Protein AF-A0A1F6DLV9-F1 (afdb_monomer_lite)

Organism: NCBI:txid1798495

Radius of gyration: 42.7 Å; chains: 1; bounding box: 86×83×103 Å

Secondary structure (DSSP, 8-state):
-EEEEEE-PPBGGGBPEEEEEEETTEEEE--SS-BTTTEEEEEEEEE--GGG-EEEEEEEEPTTEEEEEEES-SSS--HHHHHHHHHTS----SHHHHHHHHTS-HHHHHHHHHHH-HHHHHHHHHHHHHHHHHHHHHHS--S-EEEEEEEE---HHHHHTTTTTS-EEPTTSS-EEEESSTTS-S-GGGEEEESS-EEEEEEEEE--GGG-EEEEEEEE-TT---PPPP---HHHHHHHHHTS-HHHHHHTTT-HHHHHHHHHHHHT--GGGS-HHHHHSHHHHHHHHHHHHH--TTTTTTS-HHHHHHHHHHHHH--S-PPP------------------------------

Foldseek 3Di:
DDKDKAKQFQDPPRWGKWKWKDAAQAIDTDPPADDPQFKHFPDWDWDDDPNGTMIMTTMDGHPRIDMFIWTQAPPPSHPQNGLCVRQVHHRQLALVSQCVSVVHDSVSSLVCCCVPPVVNSVNNVVVVVVVVVVVVVVVVPPQWDKFKFKDDDDDPVCVLVVVQQDWTDTPPAPWTKGFCDSVDHPFQVGIDIFQFDKHWDGWDFDDDPPRGMIIIIITTRPPRGDDGPDDDDPLRVLCVVLVADSLLCSQVVNPSVLSVVLVVLLVPFPCVQADPVQCVDDQPSVLVRSCVRSVDNCSVVPGRSVSCVVVSCVVPVVPPDDDDPPDDDDDDDDDDDDDDDDDDDDDDDDDDDD

pLDDT: mean 81.7, std 17.84, range [27.69, 96.62]

Structure (mmCIF, N/CA/C/O backbone):
data_AF-A0A1F6DLV9-F1
#
_entry.id   AF-A0A1F6DLV9-F1
#
loop_
_atom_site.group_PDB
_atom_site.id
_atom_site.type_symbol
_atom_site.label_atom_id
_atom_site.label_alt_id
_atom_site.label_comp_id
_atom_site.label_asym_id
_atom_site.label_entity_id
_atom_site.label_seq_id
_atom_site.pdbx_PDB_ins_code
_atom_site.Cartn_x
_atom_site.Cartn_y
_atom_site.Cartn_z
_atom_site.occupancy
_atom_site.B_iso_or_equiv
_atom_site.auth_seq_id
_atom_site.auth_comp_id
_atom_site.auth_asym_id
_atom_site.auth_atom_id
_atom_site.pdbx_PDB_model_num
ATOM 1 N N . MET A 1 1 ? 28.395 -7.632 -47.657 1.00 80.81 1 MET A N 1
ATOM 2 C CA . MET A 1 1 ? 28.327 -6.242 -47.162 1.00 80.81 1 MET A CA 1
ATOM 3 C C . MET A 1 1 ? 26.957 -5.675 -47.480 1.00 80.81 1 MET A C 1
ATOM 5 O O . MET A 1 1 ? 26.409 -6.017 -48.526 1.00 80.81 1 MET A O 1
ATOM 9 N N . THR A 1 2 ? 26.435 -4.780 -46.643 1.00 90.69 2 THR A N 1
ATOM 10 C CA . THR A 1 2 ? 25.092 -4.194 -46.813 1.00 90.69 2 THR A CA 1
ATOM 11 C C . THR A 1 2 ? 25.194 -2.688 -47.031 1.00 90.69 2 THR A C 1
ATOM 13 O O . THR A 1 2 ? 25.872 -2.004 -46.270 1.00 90.69 2 THR A O 1
ATOM 16 N N . ASN A 1 3 ? 24.530 -2.158 -48.061 1.00 92.69 3 ASN A N 1
ATOM 17 C CA . ASN A 1 3 ? 24.438 -0.712 -48.274 1.00 92.69 3 ASN A CA 1
ATOM 18 C C . ASN A 1 3 ? 23.193 -0.174 -47.567 1.00 92.69 3 ASN A C 1
ATOM 20 O O . ASN A 1 3 ? 22.105 -0.712 -47.771 1.00 92.69 3 ASN A O 1
ATOM 24 N N . ILE A 1 4 ? 23.351 0.884 -46.777 1.00 94.81 4 ILE A N 1
ATOM 25 C CA . ILE A 1 4 ? 22.241 1.568 -46.109 1.00 94.81 4 ILE A CA 1
ATOM 26 C C . ILE A 1 4 ? 22.340 3.074 -46.333 1.00 94.81 4 ILE A C 1
ATOM 28 O O . ILE A 1 4 ? 23.431 3.623 -46.500 1.00 94.81 4 ILE A O 1
ATOM 32 N N . GLU A 1 5 ? 21.195 3.741 -46.313 1.00 94.44 5 GLU A N 1
ATOM 33 C CA . GLU A 1 5 ? 21.104 5.196 -46.324 1.00 94.44 5 GLU A CA 1
ATOM 34 C C . GLU A 1 5 ? 20.498 5.653 -44.999 1.00 94.44 5 GLU A C 1
ATOM 36 O O . GLU A 1 5 ? 19.476 5.123 -44.559 1.00 94.44 5 GLU A O 1
ATOM 41 N N . TRP A 1 6 ? 21.146 6.607 -44.333 1.00 96.19 6 TRP A N 1
ATOM 42 C CA . TRP A 1 6 ? 20.689 7.124 -43.047 1.00 96.19 6 TRP A CA 1
ATOM 43 C C . TRP A 1 6 ? 20.868 8.636 -42.964 1.00 96.19 6 TRP A C 1
ATOM 45 O O . TRP A 1 6 ? 21.853 9.176 -43.453 1.00 96.19 6 TRP A O 1
ATOM 55 N N . SER A 1 7 ? 19.929 9.320 -42.313 1.00 93.12 7 SER A N 1
ATOM 56 C CA . SER A 1 7 ? 19.956 10.770 -42.129 1.00 93.12 7 SER A CA 1
ATOM 57 C C . SER A 1 7 ? 20.043 11.132 -40.649 1.00 93.12 7 SER A C 1
ATOM 59 O O . SER A 1 7 ? 19.237 10.652 -39.847 1.00 93.12 7 SER A O 1
ATOM 61 N N . ASP A 1 8 ? 20.949 12.052 -40.306 1.00 93.75 8 ASP A N 1
ATOM 62 C CA . ASP A 1 8 ? 21.056 12.654 -38.966 1.00 93.75 8 ASP A CA 1
ATOM 63 C C . ASP A 1 8 ? 20.015 13.768 -38.720 1.00 93.75 8 ASP A C 1
ATOM 65 O O . ASP A 1 8 ? 20.117 14.557 -37.775 1.00 93.75 8 ASP A O 1
ATOM 69 N N . GLY A 1 9 ? 18.969 13.815 -39.549 1.00 93.31 9 GLY A N 1
ATOM 70 C CA . GLY A 1 9 ? 17.908 14.801 -39.460 1.00 93.31 9 GLY A CA 1
ATOM 71 C C . GLY A 1 9 ? 17.046 14.659 -38.212 1.00 93.31 9 GLY A C 1
ATOM 72 O O . GLY A 1 9 ? 16.400 13.627 -37.969 1.00 93.31 9 GLY A O 1
ATOM 73 N N . ILE A 1 10 ? 16.983 15.758 -37.457 1.00 91.69 10 ILE A N 1
ATOM 74 C CA . ILE A 1 10 ? 16.098 15.931 -36.305 1.00 91.69 10 ILE A CA 1
ATOM 75 C C . ILE A 1 10 ? 14.648 15.684 -36.738 1.00 91.69 10 ILE A C 1
ATOM 77 O O . ILE A 1 10 ? 14.182 16.203 -37.750 1.00 91.69 10 ILE A O 1
ATOM 81 N N . GLY A 1 11 ? 13.920 14.877 -35.966 1.00 88.62 11 GLY A N 1
ATOM 82 C CA . GLY A 1 11 ? 12.497 14.630 -36.186 1.00 88.62 11 GLY A CA 1
ATOM 83 C C . GLY A 1 11 ? 11.604 15.695 -35.547 1.00 88.62 11 GLY A C 1
ATOM 84 O O . GLY A 1 11 ? 12.031 16.453 -34.671 1.00 88.62 11 GLY A O 1
ATOM 85 N N . SER A 1 12 ? 10.323 15.720 -35.937 1.00 86.94 12 SER A N 1
ATOM 86 C CA . SER A 1 12 ? 9.295 16.573 -35.315 1.00 86.94 12 SER A CA 1
ATOM 87 C C . SER A 1 12 ? 9.382 16.541 -33.787 1.00 86.94 12 SER A C 1
ATOM 89 O O . SER A 1 12 ? 9.687 15.491 -33.222 1.00 86.94 12 SER A O 1
ATOM 91 N N . ARG A 1 13 ? 9.113 17.683 -33.137 1.00 88.06 13 ARG A N 1
ATOM 92 C CA . ARG A 1 13 ? 9.291 17.911 -31.685 1.00 88.06 13 ARG A CA 1
ATOM 93 C C . ARG A 1 13 ? 10.746 17.866 -31.190 1.00 88.06 13 ARG A C 1
ATOM 95 O O . ARG A 1 13 ? 10.976 17.796 -29.991 1.00 88.06 13 ARG A O 1
ATOM 102 N N . GLY A 1 14 ? 11.731 17.969 -32.085 1.00 87.38 14 GLY A N 1
ATOM 103 C CA . GLY A 1 14 ? 13.146 18.000 -31.698 1.00 87.38 14 GLY A CA 1
ATOM 104 C C . GLY A 1 14 ? 13.718 16.622 -31.361 1.00 87.38 14 GLY A C 1
ATOM 105 O O . GLY A 1 14 ? 14.681 16.532 -30.607 1.00 87.38 14 GLY A O 1
ATOM 106 N N . ARG A 1 15 ? 13.124 15.548 -31.894 1.00 91.44 15 ARG A N 1
ATOM 107 C CA . ARG A 1 15 ? 13.546 14.172 -31.609 1.00 91.44 15 ARG A CA 1
ATOM 108 C C . ARG A 1 15 ? 14.899 13.895 -32.248 1.00 91.44 15 ARG A C 1
ATOM 110 O O . ARG A 1 15 ? 15.025 13.940 -33.473 1.00 91.44 15 ARG A O 1
ATOM 117 N N . SER A 1 16 ? 15.892 13.607 -31.415 1.00 91.00 16 SER A N 1
ATOM 118 C CA . SER A 1 16 ? 17.248 13.306 -31.862 1.00 91.00 16 SER A CA 1
ATOM 119 C C . SER A 1 16 ? 17.280 11.968 -32.606 1.00 91.00 16 SER A C 1
ATOM 121 O O . SER A 1 16 ? 16.755 10.980 -32.084 1.00 91.00 16 SER A O 1
ATOM 123 N N . PRO A 1 17 ? 17.872 11.905 -33.806 1.00 94.88 17 PRO A N 1
ATOM 124 C CA . PRO A 1 17 ? 18.096 10.647 -34.493 1.00 94.88 17 PRO A CA 1
ATOM 125 C C . PRO A 1 17 ? 19.258 9.888 -33.861 1.00 94.88 17 PRO A C 1
ATOM 127 O O . PRO A 1 17 ? 20.117 10.462 -33.189 1.00 94.88 17 PRO A O 1
ATOM 130 N N . PHE A 1 18 ? 19.272 8.583 -34.078 1.00 95.06 18 PHE A N 1
ATOM 131 C CA . PHE A 1 18 ? 20.385 7.722 -33.725 1.00 95.06 18 PHE A CA 1
ATOM 132 C C . PHE A 1 18 ? 20.554 6.630 -34.780 1.00 95.06 18 PHE A C 1
ATOM 134 O O . PHE A 1 18 ? 19.592 6.199 -35.423 1.00 95.06 18 PHE A O 1
ATOM 141 N N . LEU A 1 19 ? 21.793 6.178 -34.924 1.00 96.56 19 LEU A N 1
ATOM 142 C CA . LEU A 1 19 ? 22.157 4.986 -35.668 1.00 96.56 19 LEU A CA 1
ATOM 143 C C . LEU A 1 19 ? 23.144 4.199 -34.815 1.00 96.56 19 LEU A C 1
ATOM 145 O O . LEU A 1 19 ? 24.148 4.746 -34.358 1.00 96.56 19 LEU A O 1
ATOM 149 N N . LEU A 1 20 ? 22.826 2.935 -34.578 1.00 96.31 20 LEU A N 1
ATOM 150 C CA . LEU A 1 20 ? 23.644 2.013 -33.803 1.00 96.31 20 LEU A CA 1
ATOM 151 C C . LEU A 1 20 ? 24.094 0.878 -34.711 1.00 96.31 20 LEU A C 1
ATOM 153 O O . LEU A 1 20 ? 23.278 0.332 -35.453 1.00 96.31 20 LEU A O 1
ATOM 157 N N . PHE A 1 21 ? 25.365 0.508 -34.615 1.00 96.19 21 PHE A N 1
ATOM 158 C CA . PHE A 1 21 ? 25.913 -0.708 -35.201 1.00 96.19 21 PHE A CA 1
ATOM 159 C C . PHE A 1 21 ? 26.168 -1.731 -34.107 1.00 96.19 21 PHE A C 1
ATOM 161 O O . PHE A 1 21 ? 26.647 -1.381 -33.032 1.00 96.19 21 PHE A O 1
ATOM 168 N N . ILE A 1 22 ? 25.842 -2.989 -34.383 1.00 94.94 22 ILE A N 1
ATOM 169 C CA . ILE A 1 22 ? 25.938 -4.072 -33.410 1.00 94.94 22 ILE A CA 1
ATOM 170 C C . ILE A 1 22 ? 26.751 -5.204 -34.019 1.00 94.94 22 ILE A C 1
ATOM 172 O O . ILE A 1 22 ? 26.346 -5.803 -35.021 1.00 94.94 22 ILE A O 1
ATOM 176 N N . ARG A 1 23 ? 27.903 -5.486 -33.408 1.00 91.81 23 ARG A N 1
ATOM 177 C CA . ARG A 1 23 ? 28.834 -6.540 -33.821 1.00 91.81 23 ARG A CA 1
ATOM 178 C C . ARG A 1 23 ? 28.948 -7.565 -32.701 1.00 91.81 23 ARG A C 1
ATOM 180 O O . ARG A 1 23 ? 29.668 -7.355 -31.730 1.00 91.81 23 ARG A O 1
ATOM 187 N N . GLY A 1 24 ? 28.231 -8.678 -32.838 1.00 90.25 24 GLY A N 1
ATOM 188 C CA . GLY A 1 24 ? 28.077 -9.625 -31.735 1.00 90.25 24 GLY A CA 1
ATOM 189 C C . GLY A 1 24 ? 27.376 -8.940 -30.563 1.00 90.25 24 GLY A C 1
ATOM 190 O O . GLY A 1 24 ? 26.199 -8.608 -30.686 1.00 90.25 24 GLY A O 1
ATOM 191 N N . ASP A 1 25 ? 28.124 -8.706 -29.484 1.00 91.50 25 ASP A N 1
ATOM 192 C CA . ASP A 1 25 ? 27.642 -8.085 -28.243 1.00 91.50 25 ASP A CA 1
ATOM 193 C C . ASP A 1 25 ? 28.044 -6.607 -28.081 1.00 91.50 25 ASP A C 1
ATOM 195 O O . ASP A 1 25 ? 27.620 -5.931 -27.149 1.00 91.50 25 ASP A O 1
ATOM 199 N N . GLU A 1 26 ? 28.859 -6.087 -28.998 1.00 91.88 26 GLU A N 1
ATOM 200 C CA . GLU A 1 26 ? 29.372 -4.719 -28.955 1.00 91.88 26 GLU A CA 1
ATOM 201 C C . GLU A 1 26 ? 28.401 -3.752 -29.646 1.00 91.88 26 GLU A C 1
ATOM 203 O O . GLU A 1 26 ? 28.023 -3.968 -30.804 1.00 91.88 26 GLU A O 1
ATOM 208 N N . ILE A 1 27 ? 28.030 -2.669 -28.953 1.00 94.62 27 ILE A N 1
ATOM 209 C CA . ILE A 1 27 ? 27.167 -1.600 -29.474 1.00 94.62 27 ILE A CA 1
ATOM 210 C C . ILE A 1 27 ? 28.012 -0.366 -29.772 1.00 94.62 27 ILE A C 1
ATOM 212 O O . ILE A 1 27 ? 28.634 0.208 -28.880 1.00 94.62 27 ILE A O 1
ATOM 216 N N . ILE A 1 28 ? 27.971 0.090 -31.021 1.00 94.31 28 ILE A N 1
ATOM 217 C CA . ILE A 1 28 ? 28.778 1.209 -31.496 1.00 94.31 28 ILE A CA 1
ATOM 218 C C . ILE A 1 28 ? 27.850 2.295 -32.055 1.00 94.31 28 ILE A C 1
ATOM 220 O O . ILE A 1 28 ? 27.230 2.094 -33.107 1.00 94.31 28 ILE A O 1
ATOM 224 N N . PRO A 1 29 ? 27.719 3.453 -31.382 1.00 94.19 29 PRO A N 1
ATOM 225 C CA . PRO A 1 29 ? 26.945 4.569 -31.906 1.00 94.19 29 PRO A CA 1
ATOM 226 C C . PRO A 1 29 ? 27.671 5.215 -33.090 1.00 94.19 29 PRO A C 1
ATOM 228 O O . PRO A 1 29 ? 28.872 5.478 -33.040 1.00 94.19 29 PRO A O 1
ATOM 231 N N . PHE A 1 30 ? 26.937 5.503 -34.160 1.00 95.38 30 PHE A N 1
ATOM 232 C CA . PHE A 1 30 ? 27.492 6.184 -35.321 1.00 95.38 30 PHE A CA 1
ATOM 233 C C . PHE A 1 30 ? 27.612 7.691 -35.077 1.00 95.38 30 PHE A C 1
ATOM 235 O O . PHE A 1 30 ? 26.630 8.352 -34.739 1.00 95.38 30 PHE A O 1
ATOM 242 N N . ALA A 1 31 ? 28.809 8.236 -35.299 1.00 91.69 31 ALA A N 1
ATOM 243 C CA . ALA A 1 31 ? 29.124 9.653 -35.104 1.00 91.69 31 ALA A CA 1
ATOM 244 C C . ALA A 1 31 ? 29.355 10.428 -36.420 1.00 91.69 31 ALA A C 1
ATOM 246 O O . ALA A 1 31 ? 29.857 11.548 -36.387 1.00 91.69 31 ALA A O 1
ATOM 247 N N . GLY A 1 32 ? 29.004 9.852 -37.578 1.00 92.31 32 GLY A N 1
ATOM 248 C CA . GLY A 1 32 ? 29.132 10.523 -38.881 1.00 92.31 32 GLY A CA 1
ATOM 249 C C . GLY A 1 32 ? 30.445 10.270 -39.633 1.00 92.31 32 GLY A C 1
ATOM 250 O O . GLY A 1 32 ? 30.682 10.917 -40.651 1.00 92.31 32 GLY A O 1
ATOM 251 N N . SER A 1 33 ? 31.291 9.349 -39.167 1.00 93.50 33 SER A N 1
ATOM 252 C CA . SER A 1 33 ? 32.581 9.001 -39.781 1.00 93.50 33 SER A CA 1
ATOM 253 C C . SER A 1 33 ? 32.776 7.490 -39.895 1.00 93.50 33 SER A C 1
ATOM 255 O O . SER A 1 33 ? 32.061 6.718 -39.256 1.00 93.50 33 SER A O 1
ATOM 257 N N . ASP A 1 34 ? 33.774 7.070 -40.671 1.00 93.88 34 ASP A N 1
ATOM 258 C CA . ASP A 1 34 ? 34.160 5.663 -40.805 1.00 93.88 34 ASP A CA 1
ATOM 259 C C . ASP A 1 34 ? 34.473 5.021 -39.448 1.00 93.88 34 ASP A C 1
ATOM 261 O O . ASP A 1 34 ? 35.070 5.643 -38.564 1.00 93.88 34 ASP A O 1
ATOM 265 N N . ILE A 1 35 ? 34.101 3.749 -39.307 1.00 93.50 35 ILE A N 1
ATOM 266 C CA . ILE A 1 35 ? 34.390 2.924 -38.134 1.00 93.50 35 ILE A CA 1
ATOM 267 C C . ILE A 1 35 ? 35.062 1.648 -38.632 1.00 93.50 35 ILE A C 1
ATOM 269 O O . ILE A 1 35 ? 34.440 0.819 -39.305 1.00 93.50 35 ILE A O 1
ATOM 273 N N . SER A 1 36 ? 36.348 1.502 -38.305 1.00 91.25 36 SER A N 1
ATOM 274 C CA . SER A 1 36 ? 37.187 0.404 -38.792 1.00 91.25 36 SER A CA 1
ATOM 275 C C . SER A 1 36 ? 36.555 -0.963 -38.514 1.00 91.25 36 SER A C 1
ATOM 277 O O . SER A 1 36 ? 36.211 -1.290 -37.378 1.00 91.25 36 SER A O 1
ATOM 279 N N . GLY A 1 37 ? 36.385 -1.762 -39.570 1.00 88.31 37 GLY A N 1
ATOM 280 C CA . GLY A 1 37 ? 35.793 -3.099 -39.491 1.00 88.31 37 GLY A CA 1
ATOM 281 C C . GLY A 1 37 ? 34.278 -3.140 -39.248 1.00 88.31 37 GLY A C 1
ATOM 282 O O . GLY A 1 37 ? 33.753 -4.226 -39.016 1.00 88.31 37 GLY A O 1
ATOM 283 N N . VAL A 1 38 ? 33.576 -1.999 -39.291 1.00 92.69 38 VAL A N 1
ATOM 284 C CA . VAL A 1 38 ? 32.130 -1.909 -39.011 1.00 92.69 38 VAL A CA 1
ATOM 285 C C . VAL A 1 38 ? 31.386 -1.207 -40.142 1.00 92.69 38 VAL A C 1
ATOM 287 O O . VAL A 1 38 ? 30.486 -1.797 -40.741 1.00 92.69 38 VAL A O 1
ATOM 290 N N . VAL A 1 39 ? 31.759 0.035 -40.462 1.00 94.38 39 VAL A N 1
ATOM 291 C CA . VAL A 1 39 ? 31.086 0.835 -41.492 1.00 94.38 39 VAL A CA 1
ATOM 292 C C . VAL A 1 39 ? 32.055 1.784 -42.192 1.00 94.38 39 VAL A C 1
ATOM 294 O O . VAL A 1 39 ? 32.932 2.372 -41.562 1.00 94.38 39 VAL A O 1
ATOM 297 N N . VAL A 1 40 ? 31.862 1.954 -43.499 1.00 95.00 40 VAL A N 1
ATOM 298 C CA . VAL A 1 40 ? 32.540 2.962 -44.323 1.00 95.00 40 VAL A CA 1
ATOM 299 C C . VAL A 1 40 ? 31.500 3.918 -44.903 1.00 95.00 40 VAL A C 1
ATOM 301 O O . VAL A 1 40 ? 30.482 3.488 -45.454 1.00 95.00 40 VAL A O 1
ATOM 304 N N . VAL A 1 41 ? 31.753 5.218 -44.798 1.00 95.38 41 VAL A N 1
ATOM 305 C CA . VAL A 1 41 ? 30.959 6.284 -45.403 1.00 95.38 41 VAL A CA 1
ATOM 306 C C . VAL A 1 41 ? 31.367 6.417 -46.868 1.00 95.38 41 VAL A C 1
ATOM 308 O O . VAL A 1 41 ? 32.455 6.874 -47.202 1.00 95.38 41 VAL A O 1
ATOM 311 N N . ARG A 1 42 ? 30.478 6.021 -47.779 1.00 95.25 42 ARG A N 1
ATOM 312 C CA . ARG A 1 42 ? 30.716 6.105 -49.229 1.00 95.25 42 ARG A CA 1
ATOM 313 C C . ARG A 1 42 ? 30.422 7.485 -49.806 1.00 95.25 42 ARG A C 1
ATOM 315 O O . ARG A 1 42 ? 30.897 7.806 -50.892 1.00 95.25 42 ARG A O 1
ATOM 322 N N . GLY A 1 43 ? 29.600 8.268 -49.120 1.00 92.31 43 GLY A N 1
ATOM 323 C CA . GLY A 1 43 ? 29.227 9.609 -49.538 1.00 92.31 43 GLY A CA 1
ATOM 324 C C . GLY A 1 43 ? 28.342 10.290 -48.508 1.00 92.31 43 GLY A C 1
ATOM 325 O O . GLY A 1 43 ? 27.667 9.629 -47.714 1.00 92.31 43 GLY A O 1
ATOM 326 N N . THR A 1 44 ? 28.358 11.616 -48.542 1.00 95.44 44 THR A N 1
ATOM 327 C CA . THR A 1 44 ? 27.548 12.478 -47.688 1.00 95.44 44 THR A CA 1
ATOM 328 C C . THR A 1 44 ? 26.866 13.536 -48.538 1.00 95.44 44 THR A C 1
ATOM 330 O O . THR A 1 44 ? 27.477 14.129 -49.425 1.00 95.44 44 THR A O 1
ATOM 333 N N . ASP A 1 45 ? 25.591 13.769 -48.259 1.00 95.44 45 ASP A N 1
ATOM 334 C CA . ASP A 1 45 ? 24.774 14.758 -48.947 1.00 95.44 45 ASP A CA 1
ATOM 335 C C . ASP A 1 45 ? 24.182 15.699 -47.892 1.00 95.44 45 ASP A C 1
ATOM 337 O O . ASP A 1 45 ? 23.326 15.313 -47.094 1.00 95.44 45 ASP A O 1
ATOM 341 N N . TYR A 1 46 ? 24.692 16.932 -47.837 1.00 95.62 46 TYR A N 1
ATOM 342 C CA . TYR A 1 46 ? 24.265 17.927 -46.853 1.00 95.62 46 TYR A CA 1
ATOM 343 C C . TYR A 1 46 ? 23.088 18.758 -47.366 1.00 95.62 46 TYR A C 1
ATOM 345 O O . TYR A 1 46 ? 23.151 19.356 -48.441 1.00 95.62 46 TYR A O 1
ATOM 353 N N . THR A 1 47 ? 22.047 18.873 -46.544 1.00 95.00 47 THR A N 1
ATOM 354 C CA . THR A 1 47 ? 20.851 19.666 -46.828 1.00 95.00 47 THR A CA 1
ATOM 355 C C . THR A 1 47 ? 20.703 20.783 -45.797 1.00 95.00 47 THR A C 1
ATOM 357 O O . THR A 1 47 ? 20.455 20.541 -44.615 1.00 95.00 47 THR A O 1
ATOM 360 N N . LYS A 1 48 ? 20.817 22.040 -46.243 1.00 94.12 48 LYS A N 1
ATOM 361 C CA . LYS A 1 48 ? 20.688 23.228 -45.384 1.00 94.12 48 LYS A CA 1
ATOM 362 C C . LYS A 1 48 ? 19.218 23.610 -45.181 1.00 94.12 48 LYS A C 1
ATOM 364 O O . LYS A 1 48 ? 18.558 24.018 -46.131 1.00 94.12 48 LYS A O 1
ATOM 369 N N . GLN A 1 49 ? 18.720 23.540 -43.945 1.00 92.06 49 GLN A N 1
ATOM 370 C CA . GLN A 1 49 ? 17.335 23.885 -43.565 1.00 92.06 49 GLN A CA 1
ATOM 371 C C . GLN A 1 49 ? 17.239 24.516 -42.158 1.00 92.06 49 GLN A C 1
ATOM 373 O O . GLN A 1 49 ? 16.349 24.210 -41.362 1.00 92.06 49 GLN A O 1
ATOM 378 N N . GLY A 1 50 ? 18.184 25.390 -41.799 1.00 92.00 50 GLY A N 1
ATOM 379 C CA . GLY A 1 50 ? 18.214 26.021 -40.472 1.00 92.00 50 GLY A CA 1
ATOM 380 C C . GLY A 1 50 ? 18.326 24.977 -39.354 1.00 92.00 50 GLY A C 1
ATOM 381 O O . GLY A 1 50 ? 19.214 24.128 -39.406 1.00 92.00 50 GLY A O 1
ATOM 382 N N . LYS A 1 51 ? 17.404 25.000 -38.379 1.00 88.25 51 LYS A N 1
ATOM 383 C CA . LYS A 1 51 ? 17.317 23.995 -37.297 1.00 88.25 51 LYS A CA 1
ATOM 384 C C . LYS A 1 51 ? 17.146 22.557 -37.816 1.00 88.25 51 LYS A C 1
ATOM 386 O O . LYS A 1 51 ? 17.518 21.621 -37.122 1.00 88.25 51 LYS A O 1
ATOM 391 N N . TRP A 1 52 ? 16.590 22.392 -39.015 1.00 90.44 52 TRP A N 1
ATOM 392 C CA . TRP A 1 52 ? 16.327 21.097 -39.650 1.00 90.44 52 TRP A CA 1
ATOM 393 C C . TRP A 1 52 ? 17.416 20.684 -40.644 1.00 90.44 52 TRP A C 1
ATOM 395 O O . TRP A 1 52 ? 17.230 19.728 -41.399 1.00 90.44 52 TRP A O 1
ATOM 405 N N . SER A 1 53 ? 18.536 21.418 -40.687 1.00 92.19 53 SER A N 1
ATOM 406 C CA . SER A 1 53 ? 19.671 21.026 -41.523 1.00 92.19 53 SER A CA 1
ATOM 407 C C . SER A 1 53 ? 20.164 19.645 -41.112 1.00 92.19 53 SER A C 1
ATOM 409 O O . SER A 1 53 ? 20.211 19.344 -39.920 1.00 92.19 53 SER A O 1
ATOM 411 N N . HIS A 1 54 ? 20.520 18.829 -42.094 1.00 95.12 54 HIS A N 1
ATOM 412 C CA . HIS A 1 54 ? 20.916 17.445 -41.874 1.00 95.12 54 HIS A CA 1
ATOM 413 C C . HIS A 1 54 ? 21.828 16.950 -42.990 1.00 95.12 54 HIS A C 1
ATOM 415 O O . HIS A 1 54 ? 21.871 17.518 -44.083 1.00 95.12 54 HIS A O 1
ATOM 421 N N . THR A 1 55 ? 22.537 15.874 -42.704 1.00 95.88 55 THR A N 1
ATOM 422 C CA . THR A 1 55 ? 23.390 15.130 -43.613 1.00 95.88 55 THR A CA 1
ATOM 423 C C . THR A 1 55 ? 22.782 13.752 -43.826 1.00 95.88 55 THR A C 1
ATOM 425 O O . THR A 1 55 ? 22.472 13.027 -42.878 1.00 95.88 55 THR A O 1
ATOM 428 N N . THR A 1 56 ? 22.609 13.384 -45.090 1.00 95.69 56 THR A N 1
ATOM 429 C CA . THR A 1 56 ? 22.285 12.016 -45.484 1.00 95.69 56 THR A CA 1
ATOM 430 C C . THR A 1 56 ? 23.581 11.286 -45.804 1.00 95.69 56 THR A C 1
ATOM 432 O O . THR A 1 56 ? 24.392 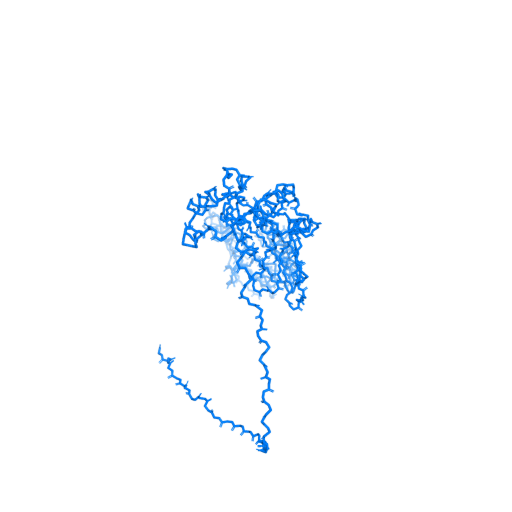11.744 -46.607 1.00 95.69 56 THR A O 1
ATOM 435 N N . TYR A 1 57 ? 23.788 10.156 -45.146 1.00 96.25 57 TYR A N 1
ATOM 436 C CA . TYR A 1 57 ? 24.963 9.314 -45.259 1.00 96.25 57 TYR A CA 1
ATOM 437 C C . TYR A 1 57 ? 24.629 8.073 -46.078 1.00 96.25 57 TYR A C 1
ATOM 439 O O . TYR A 1 57 ? 23.693 7.336 -45.761 1.00 96.25 57 TYR A O 1
ATOM 447 N N . ARG A 1 58 ? 25.445 7.809 -47.099 1.00 96.62 58 ARG A N 1
ATOM 448 C CA . ARG A 1 58 ? 25.440 6.552 -47.851 1.00 96.62 58 ARG A CA 1
ATOM 449 C C . ARG A 1 58 ? 26.517 5.653 -47.261 1.00 96.62 58 ARG A C 1
ATOM 451 O O . ARG A 1 58 ? 27.706 5.934 -47.401 1.00 96.62 58 ARG A O 1
ATOM 458 N N . LEU A 1 59 ? 26.103 4.601 -46.567 1.00 96.56 59 LEU A N 1
ATOM 459 C CA . LEU A 1 59 ? 26.964 3.780 -45.721 1.00 96.56 59 LEU A CA 1
ATOM 460 C C . LEU A 1 59 ? 27.102 2.367 -46.286 1.00 96.56 59 LEU A C 1
ATOM 462 O O . LEU A 1 59 ? 26.138 1.787 -46.787 1.00 96.56 59 LEU A O 1
ATOM 466 N N . GLN A 1 60 ? 28.298 1.800 -46.164 1.00 95.50 60 GLN A N 1
ATOM 467 C CA . GLN A 1 60 ? 28.574 0.398 -46.449 1.00 95.50 60 GLN A CA 1
ATOM 468 C C . GLN A 1 60 ? 28.961 -0.312 -45.160 1.00 95.50 60 GLN A C 1
ATOM 470 O O . GLN A 1 60 ? 29.993 -0.023 -44.560 1.00 95.50 60 GLN A O 1
ATOM 475 N N . VAL A 1 61 ? 28.107 -1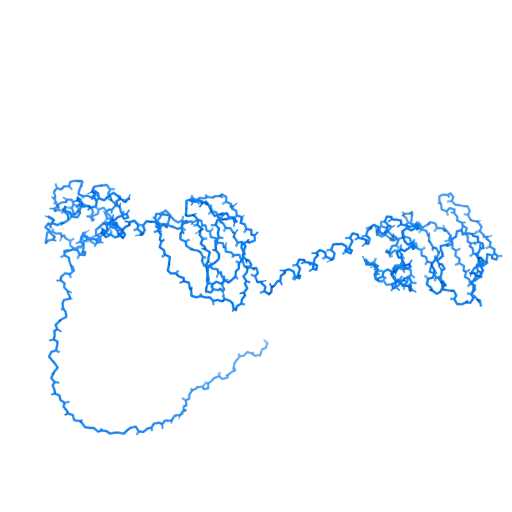.236 -44.738 1.00 95.25 61 VAL A N 1
ATOM 476 C CA . VAL A 1 61 ? 28.215 -1.967 -43.479 1.00 95.25 61 VAL A CA 1
ATOM 477 C C . VAL A 1 61 ? 28.889 -3.317 -43.726 1.00 95.25 61 VAL A C 1
ATOM 479 O O . VAL A 1 61 ? 28.579 -4.012 -44.705 1.00 95.25 61 VAL A O 1
ATOM 482 N N . ALA A 1 62 ? 29.827 -3.673 -42.848 1.00 93.75 62 ALA A N 1
ATOM 483 C CA . ALA A 1 62 ? 30.534 -4.947 -42.878 1.00 93.75 62 ALA A CA 1
ATOM 484 C C . ALA A 1 62 ? 29.578 -6.138 -42.677 1.00 93.75 62 ALA A C 1
ATOM 486 O O . ALA A 1 62 ? 28.509 -6.014 -42.078 1.00 93.75 62 ALA A O 1
ATOM 487 N N . ASP A 1 63 ? 29.961 -7.310 -43.186 1.00 90.31 63 ASP A N 1
ATOM 488 C CA . ASP A 1 63 ? 29.173 -8.529 -42.992 1.00 90.31 63 ASP A CA 1
ATOM 489 C C . ASP A 1 63 ? 29.133 -8.948 -41.518 1.00 90.31 63 ASP A C 1
ATOM 491 O O . ASP A 1 63 ? 30.125 -8.845 -40.800 1.00 90.31 63 ASP A O 1
ATOM 495 N N . GLY A 1 64 ? 27.964 -9.404 -41.060 1.00 87.56 64 GLY A N 1
ATOM 496 C CA . GLY A 1 64 ? 27.738 -9.791 -39.663 1.00 87.56 64 GLY A CA 1
ATOM 497 C C . GLY A 1 64 ? 27.463 -8.628 -38.700 1.00 87.56 64 GLY A C 1
ATOM 498 O O . GLY A 1 64 ? 27.181 -8.875 -37.529 1.00 87.56 64 GLY A O 1
ATOM 499 N N . VAL A 1 65 ? 27.488 -7.376 -39.173 1.00 93.38 65 VAL A N 1
ATOM 500 C CA . VAL A 1 65 ? 27.103 -6.202 -38.378 1.00 93.38 65 VAL A CA 1
ATOM 501 C C . VAL A 1 65 ? 25.623 -5.889 -38.596 1.00 93.38 65 VAL A C 1
ATOM 503 O O . VAL A 1 65 ? 25.178 -5.627 -39.716 1.00 93.38 65 VAL A O 1
ATOM 506 N N . ARG A 1 66 ? 24.848 -5.889 -37.509 1.00 94.19 66 ARG A N 1
ATOM 507 C CA . ARG A 1 66 ? 23.458 -5.408 -37.508 1.00 94.19 66 ARG A CA 1
ATOM 508 C C . ARG A 1 66 ? 23.439 -3.897 -37.319 1.00 94.19 66 ARG A C 1
ATOM 510 O O . ARG A 1 66 ? 24.349 -3.336 -36.718 1.00 94.19 66 ARG A O 1
ATOM 517 N N . HIS A 1 67 ? 22.393 -3.237 -37.801 1.00 94.94 67 HIS A N 1
ATOM 518 C CA . HIS A 1 67 ? 22.191 -1.815 -37.552 1.00 94.94 67 HIS A CA 1
ATOM 519 C C . HIS A 1 67 ? 20.773 -1.553 -37.051 1.00 94.94 67 HIS A C 1
ATOM 521 O O . HIS A 1 67 ? 19.833 -2.238 -37.451 1.00 94.94 67 HIS A O 1
ATOM 527 N N . ILE A 1 68 ? 20.631 -0.557 -36.181 1.00 95.88 68 ILE A N 1
ATOM 528 C CA . ILE A 1 68 ? 19.343 -0.053 -35.705 1.00 95.88 68 ILE A CA 1
ATOM 529 C C . ILE A 1 68 ? 19.337 1.452 -35.932 1.00 95.88 68 ILE A C 1
ATOM 531 O O . ILE A 1 68 ? 20.146 2.182 -35.357 1.00 95.88 68 ILE A O 1
ATOM 535 N N . ALA A 1 69 ? 18.426 1.908 -36.784 1.00 95.38 69 ALA A N 1
ATOM 536 C CA . ALA A 1 69 ? 18.223 3.316 -37.080 1.00 95.38 69 ALA A CA 1
ATOM 537 C C . ALA A 1 69 ? 16.902 3.778 -36.472 1.00 95.38 69 ALA A C 1
ATOM 539 O O . ALA A 1 69 ? 15.865 3.151 -36.677 1.00 95.38 69 ALA A O 1
ATOM 540 N N . GLY A 1 70 ? 16.925 4.894 -35.751 1.00 94.56 70 GLY A N 1
ATOM 541 C CA . GLY A 1 70 ? 15.729 5.397 -35.097 1.00 94.56 70 GLY A CA 1
ATOM 542 C C . GLY A 1 70 ? 15.832 6.854 -34.694 1.00 94.56 70 GLY A C 1
ATOM 543 O O . GLY A 1 70 ? 16.757 7.583 -35.056 1.00 94.56 70 GLY A O 1
ATOM 544 N N . ARG A 1 71 ? 14.830 7.292 -33.941 1.00 94.62 71 ARG A N 1
ATOM 545 C CA . ARG A 1 71 ? 14.777 8.609 -33.308 1.00 94.62 71 ARG A CA 1
ATOM 546 C C . ARG A 1 71 ? 14.284 8.437 -31.885 1.00 94.62 71 ARG A C 1
ATOM 548 O O . ARG A 1 71 ? 13.580 7.472 -31.612 1.00 94.62 71 ARG A O 1
ATOM 555 N N . SER A 1 72 ? 14.608 9.378 -31.004 1.00 92.69 72 SER A N 1
ATOM 556 C CA . SER A 1 72 ? 13.999 9.448 -29.674 1.00 92.69 72 SER A CA 1
ATOM 557 C C . SER A 1 72 ? 12.469 9.348 -29.740 1.00 92.69 72 SER A C 1
ATOM 559 O O . SER A 1 72 ? 11.859 9.765 -30.731 1.00 92.69 72 SER A O 1
ATOM 561 N N . GLY A 1 73 ? 11.869 8.826 -28.670 1.00 90.88 73 GLY A N 1
ATOM 562 C CA . GLY A 1 73 ? 10.433 8.594 -28.529 1.00 90.88 73 GLY A CA 1
ATOM 563 C C . GLY A 1 73 ? 9.560 9.798 -28.882 1.00 90.88 73 GLY A C 1
ATOM 564 O O . GLY A 1 73 ? 9.971 10.952 -28.731 1.00 90.88 73 GLY A O 1
ATOM 565 N N . TRP A 1 74 ? 8.359 9.528 -29.393 1.00 88.31 74 TRP A N 1
ATOM 566 C CA . TRP A 1 74 ? 7.395 10.563 -29.760 1.00 88.31 74 TRP A CA 1
ATOM 567 C C . TRP A 1 74 ? 6.743 11.201 -28.533 1.00 88.31 74 TRP A C 1
ATOM 569 O O . TRP A 1 74 ? 6.630 12.429 -28.483 1.00 88.31 74 TRP A O 1
ATOM 579 N N . GLU A 1 75 ? 6.351 10.382 -27.559 1.00 87.81 75 GLU A N 1
ATOM 580 C CA . GLU A 1 75 ? 5.606 10.832 -26.383 1.00 87.81 75 GLU A CA 1
ATOM 581 C C . GLU A 1 75 ? 6.539 11.325 -25.280 1.00 87.81 75 GLU A C 1
ATOM 583 O O . GLU A 1 75 ? 6.352 12.411 -24.731 1.00 87.81 75 GLU A O 1
ATOM 588 N N . THR A 1 76 ? 7.592 10.564 -24.984 1.00 84.69 76 THR A N 1
ATOM 589 C CA . THR A 1 76 ? 8.459 10.830 -23.828 1.00 84.69 76 THR A CA 1
ATOM 590 C C . THR A 1 76 ? 9.782 11.492 -24.200 1.00 84.69 76 THR A C 1
ATOM 592 O O . THR A 1 76 ? 10.511 11.954 -23.321 1.00 84.69 76 THR A O 1
ATOM 595 N N . GLY A 1 77 ? 10.144 11.504 -25.488 1.00 86.25 77 GLY A N 1
ATOM 596 C CA . GLY A 1 77 ? 11.472 11.927 -25.941 1.00 86.25 77 GLY A CA 1
ATOM 597 C C . GLY A 1 77 ? 12.610 11.007 -25.476 1.00 86.25 77 GLY A C 1
ATOM 598 O O . GLY A 1 77 ? 13.781 11.344 -25.671 1.00 86.25 77 GLY A O 1
ATOM 599 N N . ARG A 1 78 ? 12.303 9.854 -24.863 1.00 89.81 78 ARG A N 1
ATOM 600 C CA . ARG A 1 78 ? 13.302 8.918 -24.333 1.00 89.81 78 ARG A CA 1
ATOM 601 C C . ARG A 1 78 ? 13.887 8.040 -25.429 1.00 89.81 78 ARG A C 1
ATOM 603 O O . ARG A 1 78 ? 13.245 7.746 -26.436 1.00 89.81 78 ARG A O 1
ATOM 610 N N . PHE A 1 79 ? 15.119 7.593 -25.203 1.00 92.38 79 PHE A N 1
ATOM 611 C CA . PHE A 1 79 ? 15.800 6.674 -26.109 1.00 92.38 79 PHE A CA 1
ATOM 612 C C . PHE A 1 79 ? 15.086 5.319 -26.196 1.00 92.38 79 PHE A C 1
ATOM 614 O O . PHE A 1 79 ? 14.844 4.862 -27.304 1.00 92.38 79 PHE A O 1
ATOM 621 N N . VAL A 1 80 ? 14.695 4.721 -25.064 1.00 92.38 80 VAL A N 1
ATOM 622 C CA . VAL A 1 80 ? 14.084 3.377 -25.027 1.00 92.38 80 VAL A CA 1
ATOM 623 C C . VAL A 1 80 ? 12.767 3.293 -25.811 1.00 92.38 80 VAL A C 1
ATOM 625 O O . VAL A 1 80 ? 12.597 2.385 -26.615 1.00 92.38 80 VAL A O 1
ATOM 628 N N . GLU A 1 81 ? 11.888 4.295 -25.715 1.00 92.88 81 GLU A N 1
ATOM 629 C CA . GLU A 1 81 ? 10.666 4.380 -26.543 1.00 92.88 81 GLU A CA 1
ATOM 630 C C . GLU A 1 81 ? 11.005 4.455 -28.043 1.00 92.88 81 GLU A C 1
ATOM 632 O O . GLU A 1 81 ? 10.385 3.801 -28.887 1.00 92.88 81 GLU A O 1
ATOM 637 N N . GLY A 1 82 ? 12.034 5.238 -28.376 1.00 93.44 82 GLY A N 1
ATOM 638 C CA . GLY A 1 82 ? 12.557 5.350 -29.733 1.00 93.44 82 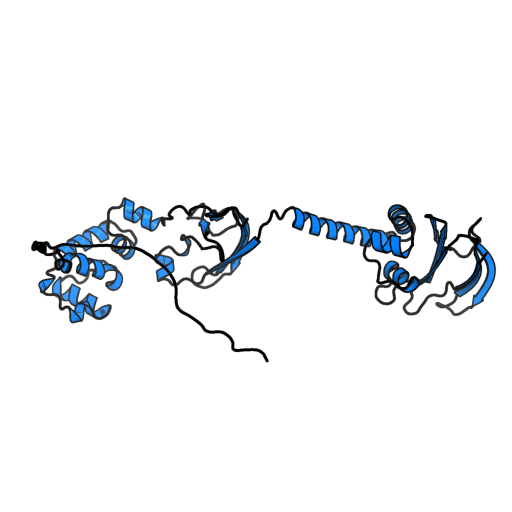GLY A CA 1
ATOM 639 C C . GLY A 1 82 ? 13.159 4.047 -30.260 1.00 93.44 82 GLY A C 1
ATOM 640 O O . GLY A 1 82 ? 12.960 3.702 -31.423 1.00 93.44 82 GLY A O 1
ATOM 641 N N . LEU A 1 83 ? 13.865 3.313 -29.400 1.00 94.44 83 LEU A N 1
ATOM 642 C CA . LEU A 1 83 ? 14.430 1.999 -29.686 1.00 94.44 83 LEU A CA 1
ATOM 643 C C . LEU A 1 83 ? 13.322 0.983 -29.959 1.00 94.44 83 LEU A C 1
ATOM 645 O O . LEU A 1 83 ? 13.368 0.335 -31.000 1.00 94.44 83 LEU A O 1
ATOM 649 N N . GLY A 1 84 ? 12.307 0.902 -29.092 1.00 93.31 84 GLY A N 1
ATOM 650 C CA . GLY A 1 84 ? 11.158 0.014 -29.291 1.00 93.31 84 GLY A CA 1
ATOM 651 C C . GLY A 1 84 ? 10.453 0.283 -30.619 1.00 93.31 84 GLY A C 1
ATOM 652 O O . GLY A 1 84 ? 10.240 -0.630 -31.414 1.00 93.31 84 GLY A O 1
ATOM 653 N N . SER A 1 85 ? 10.231 1.562 -30.933 1.00 92.62 85 SER A N 1
ATOM 654 C CA . SER A 1 85 ? 9.668 1.983 -32.222 1.00 92.62 85 SER A CA 1
ATOM 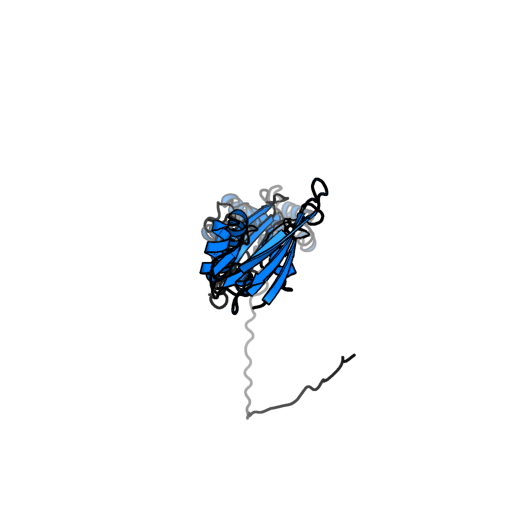655 C C . SER A 1 85 ? 10.544 1.587 -33.419 1.00 92.62 85 SER A C 1
ATOM 657 O O . SER A 1 85 ? 10.017 1.210 -34.462 1.00 92.62 85 SER A O 1
ATOM 659 N N . ALA A 1 86 ? 11.872 1.675 -33.288 1.00 93.44 86 ALA A N 1
ATOM 660 C CA . ALA A 1 86 ? 12.817 1.348 -34.356 1.00 93.44 86 ALA A CA 1
ATOM 661 C C . ALA A 1 86 ? 12.890 -0.157 -34.653 1.00 93.44 86 ALA A C 1
ATOM 663 O O . ALA A 1 86 ? 13.098 -0.541 -35.802 1.00 93.44 86 ALA A O 1
ATOM 664 N N . VAL A 1 87 ? 12.717 -1.003 -33.633 1.00 93.44 87 VAL A N 1
ATOM 665 C CA . VAL A 1 87 ? 12.775 -2.469 -33.776 1.00 93.44 87 VAL A CA 1
ATOM 666 C C . VAL A 1 87 ? 11.397 -3.132 -33.862 1.00 93.44 87 VAL A C 1
ATOM 668 O O . VAL A 1 87 ? 11.312 -4.334 -34.092 1.00 93.44 87 VAL A O 1
ATOM 671 N N . GLY A 1 88 ? 10.315 -2.363 -33.708 1.00 91.75 88 GLY A N 1
ATOM 672 C CA . GLY A 1 88 ? 8.940 -2.855 -33.802 1.00 91.75 88 GLY A CA 1
ATOM 673 C C . GLY A 1 88 ? 8.455 -3.607 -32.560 1.00 91.75 88 GLY A C 1
ATOM 674 O O . GLY A 1 88 ? 7.637 -4.516 -32.686 1.00 91.75 88 GLY A O 1
ATOM 675 N N . CYS A 1 89 ? 8.949 -3.255 -31.371 1.00 91.06 89 CYS A N 1
ATOM 676 C CA . CYS A 1 89 ? 8.481 -3.810 -30.100 1.00 91.06 89 CYS A CA 1
ATOM 677 C C . CYS A 1 89 ? 7.852 -2.738 -29.199 1.00 91.06 89 CYS A C 1
ATOM 679 O O . CYS A 1 89 ? 7.954 -1.537 -29.458 1.00 91.06 89 CYS A O 1
ATOM 681 N N . ALA A 1 90 ? 7.195 -3.183 -28.123 1.00 90.50 90 ALA A N 1
ATOM 682 C CA . ALA A 1 90 ? 6.753 -2.287 -27.058 1.00 90.50 90 ALA A CA 1
ATOM 683 C C . ALA A 1 90 ? 7.947 -1.527 -26.453 1.00 90.50 90 ALA A C 1
ATOM 685 O O . ALA A 1 90 ? 9.096 -1.957 -26.593 1.00 90.50 90 ALA A O 1
ATOM 686 N N . THR A 1 91 ? 7.674 -0.399 -25.793 1.00 91.50 91 THR A N 1
ATOM 687 C CA . THR A 1 91 ? 8.709 0.371 -25.094 1.00 91.50 91 THR A CA 1
ATOM 688 C C . THR A 1 91 ? 9.452 -0.539 -24.112 1.00 91.50 91 THR A C 1
ATOM 690 O O . THR A 1 91 ? 8.813 -1.123 -23.241 1.00 91.50 91 THR A O 1
ATOM 693 N N . PRO A 1 92 ? 10.779 -0.692 -24.248 1.00 90.56 92 PRO A N 1
ATOM 694 C CA . PRO A 1 92 ? 11.575 -1.447 -23.297 1.00 90.56 92 PRO A CA 1
ATOM 695 C C . PRO A 1 92 ? 11.663 -0.677 -21.978 1.00 90.56 92 PRO A C 1
ATOM 697 O O . PRO A 1 92 ? 12.308 0.373 -21.918 1.00 90.56 92 PRO A O 1
ATOM 700 N N . ASP A 1 93 ? 11.004 -1.189 -20.941 1.00 88.06 93 ASP A N 1
ATOM 701 C CA . ASP A 1 93 ? 10.933 -0.537 -19.627 1.00 88.06 93 ASP A CA 1
ATOM 702 C C . ASP A 1 93 ? 11.866 -1.180 -18.583 1.00 88.06 93 ASP A C 1
ATOM 704 O O . ASP A 1 93 ? 12.080 -0.598 -17.522 1.00 88.06 93 ASP A O 1
ATOM 708 N N . THR A 1 94 ? 12.479 -2.329 -18.895 1.00 91.81 94 THR A N 1
ATOM 709 C CA . THR A 1 94 ? 13.463 -3.029 -18.044 1.00 91.81 94 THR A CA 1
ATOM 710 C C . THR A 1 94 ? 14.826 -3.165 -18.729 1.00 91.81 94 THR A C 1
ATOM 712 O O . THR A 1 94 ? 14.955 -2.982 -19.952 1.00 91.81 94 THR A O 1
ATOM 715 N N . TRP A 1 95 ? 15.868 -3.522 -17.967 1.00 92.94 95 TRP A N 1
ATOM 716 C CA . TRP A 1 95 ? 17.180 -3.818 -18.554 1.00 92.94 95 TRP A CA 1
ATOM 717 C C . TRP A 1 95 ? 17.131 -5.035 -19.482 1.00 92.94 95 TRP A C 1
ATOM 719 O O . TRP A 1 95 ? 17.751 -5.018 -20.549 1.00 92.94 95 TRP A O 1
ATOM 729 N N . ALA A 1 96 ? 16.351 -6.058 -19.122 1.00 92.94 96 ALA A N 1
ATOM 730 C CA . ALA A 1 96 ? 16.164 -7.258 -19.932 1.00 92.94 96 ALA A CA 1
ATOM 731 C C . ALA A 1 96 ? 15.481 -6.949 -21.274 1.00 92.94 96 ALA A C 1
ATOM 733 O O . ALA A 1 96 ? 15.966 -7.371 -22.328 1.00 92.94 96 ALA A O 1
ATOM 734 N N . ASP A 1 97 ? 14.406 -6.157 -21.261 1.00 92.19 97 ASP A N 1
ATOM 735 C CA . ASP A 1 97 ? 13.709 -5.754 -22.486 1.00 92.19 97 ASP A CA 1
ATOM 736 C C . ASP A 1 97 ? 14.601 -4.895 -23.379 1.00 92.19 97 ASP A C 1
ATOM 738 O O . ASP A 1 97 ? 14.624 -5.059 -24.600 1.00 92.19 97 ASP A O 1
ATOM 742 N N . THR A 1 98 ? 15.375 -3.993 -22.771 1.00 93.12 98 THR A N 1
ATOM 743 C CA . THR A 1 98 ? 16.287 -3.108 -23.498 1.00 93.12 98 THR A CA 1
ATOM 744 C C . THR A 1 98 ? 17.402 -3.904 -24.175 1.00 93.12 98 THR A C 1
ATOM 746 O O . THR A 1 98 ? 17.683 -3.697 -25.358 1.00 93.12 98 THR A O 1
ATOM 749 N N . ALA A 1 99 ? 18.001 -4.857 -23.459 1.00 93.81 99 ALA A N 1
ATOM 750 C CA . ALA A 1 99 ? 19.017 -5.754 -24.000 1.00 93.81 99 ALA A CA 1
ATOM 751 C C . ALA A 1 99 ? 18.456 -6.622 -25.134 1.00 93.81 99 ALA A C 1
ATOM 753 O O . ALA A 1 99 ? 19.077 -6.741 -26.190 1.00 93.81 99 ALA A O 1
ATOM 754 N N . LYS A 1 100 ? 17.233 -7.139 -24.971 1.00 94.62 100 LYS A N 1
ATOM 755 C CA . LYS A 1 100 ? 16.520 -7.897 -26.005 1.00 94.62 100 LYS A CA 1
ATOM 756 C C . LYS A 1 100 ? 16.236 -7.059 -27.252 1.00 94.62 100 LYS A C 1
ATOM 758 O O . LYS A 1 100 ? 16.440 -7.550 -28.359 1.00 94.62 100 LYS A O 1
ATOM 763 N N . ALA A 1 101 ? 15.807 -5.807 -27.090 1.00 94.12 101 ALA A N 1
ATOM 764 C CA . ALA A 1 101 ? 15.545 -4.891 -28.199 1.00 94.12 101 ALA A CA 1
ATOM 765 C C . ALA A 1 101 ? 16.827 -4.531 -28.972 1.00 94.12 101 ALA A C 1
ATOM 767 O O . ALA A 1 101 ? 16.815 -4.458 -30.199 1.00 94.12 101 ALA A O 1
ATOM 768 N N . LEU A 1 102 ? 17.955 -4.364 -28.276 1.00 93.88 102 LEU A N 1
ATOM 769 C CA . LEU A 1 102 ? 19.276 -4.206 -28.901 1.00 93.88 102 LEU A CA 1
ATOM 770 C C . LEU A 1 102 ? 19.790 -5.540 -29.490 1.00 93.88 102 LEU A C 1
ATOM 772 O O . LEU A 1 102 ? 20.554 -5.573 -30.458 1.00 93.88 102 LEU A O 1
ATOM 776 N N . GLY A 1 103 ? 19.335 -6.669 -28.952 1.00 93.19 103 GLY A N 1
ATOM 777 C CA . GLY A 1 103 ? 19.822 -8.001 -29.286 1.00 93.19 103 GLY A CA 1
ATOM 778 C C . GLY A 1 103 ? 21.250 -8.222 -28.789 1.00 93.19 103 GLY A C 1
ATOM 779 O O . GLY A 1 103 ? 22.067 -8.745 -29.541 1.00 93.19 103 GLY A O 1
ATOM 780 N N . VAL A 1 104 ? 21.555 -7.764 -27.577 1.00 94.81 104 VAL A N 1
ATOM 781 C CA . VAL A 1 104 ? 22.837 -7.966 -26.881 1.00 94.81 104 VAL A CA 1
ATOM 782 C C . VAL A 1 104 ? 22.583 -8.519 -25.477 1.00 94.81 104 VAL A C 1
ATOM 784 O O . VAL A 1 104 ? 21.435 -8.631 -25.041 1.00 94.81 104 VAL A O 1
ATOM 787 N N . SER A 1 105 ? 23.643 -8.854 -24.754 1.00 94.31 105 SER A N 1
ATOM 788 C CA . SER A 1 105 ? 23.593 -9.198 -23.342 1.00 94.31 105 SER A CA 1
ATOM 789 C C . SER A 1 105 ? 23.219 -7.985 -22.481 1.00 94.31 105 SER A C 1
ATOM 791 O O . SER A 1 105 ? 23.477 -6.829 -22.830 1.00 94.31 105 SER A O 1
ATOM 793 N N . VAL A 1 106 ? 22.610 -8.249 -21.322 1.00 92.62 106 VAL A N 1
ATOM 794 C CA . VAL A 1 106 ? 22.253 -7.201 -20.353 1.00 92.62 106 VAL A CA 1
ATOM 795 C C . VAL A 1 106 ? 23.476 -6.381 -19.912 1.00 92.62 106 VAL A C 1
ATOM 797 O O . VAL A 1 106 ? 23.390 -5.155 -19.978 1.00 92.62 106 VAL A O 1
ATOM 800 N N . PRO A 1 107 ? 24.631 -6.984 -19.553 1.00 93.69 107 PRO A N 1
ATOM 801 C CA . PRO A 1 107 ? 25.826 -6.217 -19.195 1.00 93.69 107 PRO A CA 1
ATOM 802 C C . PRO A 1 107 ? 26.280 -5.244 -20.290 1.00 93.69 107 PRO A C 1
ATOM 804 O O . PRO A 1 107 ? 26.563 -4.083 -19.995 1.00 93.69 107 PRO A O 1
ATOM 807 N N . SER A 1 108 ? 26.274 -5.673 -21.554 1.00 90.50 108 SER A N 1
ATOM 808 C CA . SER A 1 108 ? 26.685 -4.832 -22.684 1.00 90.50 108 SER A CA 1
ATOM 809 C C . SER A 1 108 ? 25.689 -3.701 -22.959 1.00 90.50 108 SER A C 1
ATOM 811 O O . SER A 1 108 ? 26.088 -2.570 -23.246 1.00 90.50 108 SER A O 1
ATOM 813 N N . ALA A 1 109 ? 24.384 -3.953 -22.793 1.00 92.06 109 ALA A N 1
ATOM 814 C CA . ALA A 1 109 ? 23.369 -2.900 -22.841 1.00 92.06 109 ALA A CA 1
ATOM 815 C C . ALA A 1 109 ? 23.556 -1.866 -21.713 1.00 92.06 109 ALA A C 1
ATOM 817 O O . ALA A 1 109 ? 23.432 -0.662 -21.959 1.00 92.06 109 ALA A O 1
ATOM 818 N N . MET A 1 110 ? 23.890 -2.317 -20.498 1.00 93.88 110 MET A N 1
ATOM 819 C CA . MET A 1 110 ? 24.180 -1.448 -19.353 1.00 93.88 110 MET A CA 1
ATOM 820 C C . MET A 1 110 ? 25.420 -0.587 -19.587 1.00 93.88 110 MET A C 1
ATOM 822 O O . MET A 1 110 ? 25.366 0.624 -19.375 1.00 93.88 110 MET A O 1
ATOM 826 N N . GLU A 1 111 ? 26.521 -1.178 -20.049 1.00 93.94 111 GLU A N 1
ATOM 827 C CA . GLU A 1 111 ? 27.762 -0.458 -20.354 1.00 93.94 111 GLU A CA 1
ATOM 828 C C . GLU A 1 111 ? 27.540 0.622 -21.425 1.00 93.94 111 GLU A C 1
ATOM 830 O O . GLU A 1 111 ? 27.915 1.790 -21.250 1.00 93.94 111 GLU A O 1
ATOM 835 N N . PHE A 1 112 ? 26.845 0.264 -22.506 1.00 94.00 112 PHE A N 1
ATOM 836 C CA . PHE A 1 112 ? 26.496 1.202 -23.566 1.00 94.00 112 PHE A CA 1
ATOM 837 C C . PHE A 1 112 ? 25.610 2.346 -23.061 1.00 94.00 112 PHE A C 1
ATOM 839 O O . PHE A 1 112 ? 25.889 3.515 -23.338 1.00 94.00 112 PHE A O 1
ATOM 846 N N . LEU A 1 113 ? 24.532 2.054 -22.328 1.00 93.06 113 LEU A N 1
ATOM 847 C CA . LEU A 1 113 ? 23.615 3.099 -21.872 1.00 93.06 113 LEU A CA 1
ATOM 848 C C . LEU A 1 113 ? 24.248 3.998 -20.813 1.00 93.06 113 LEU A C 1
ATOM 850 O O . LEU A 1 113 ? 24.038 5.207 -20.856 1.00 93.06 113 LEU A O 1
ATOM 854 N N . ARG A 1 114 ? 25.075 3.461 -19.916 1.00 93.94 114 ARG A N 1
ATOM 855 C CA . ARG A 1 114 ? 25.786 4.269 -18.916 1.00 93.94 114 ARG A CA 1
ATOM 856 C C . ARG A 1 114 ? 26.777 5.240 -19.552 1.00 93.94 114 ARG A C 1
ATOM 858 O O . ARG A 1 114 ? 26.859 6.385 -19.117 1.00 93.94 114 ARG A O 1
ATOM 865 N N . SER A 1 115 ? 27.483 4.814 -20.599 1.00 91.50 115 SER A N 1
ATOM 866 C CA . SER A 1 115 ? 28.447 5.667 -21.306 1.00 91.50 115 SER A CA 1
ATOM 867 C C . SER A 1 115 ? 27.777 6.682 -22.237 1.00 91.50 115 SER A C 1
ATOM 869 O O . SER A 1 115 ? 28.136 7.858 -22.243 1.00 91.50 115 SER A O 1
ATOM 871 N N . SER A 1 116 ? 26.784 6.254 -23.018 1.00 86.25 116 SER A N 1
ATOM 872 C CA . SER A 1 116 ? 26.189 7.081 -24.075 1.00 86.25 116 SER A CA 1
ATOM 873 C C . SER A 1 116 ? 24.968 7.891 -23.626 1.00 86.25 116 SER A C 1
ATOM 875 O O . SER A 1 116 ? 24.677 8.945 -24.198 1.00 86.25 116 SER A O 1
ATOM 877 N N . ARG A 1 117 ? 24.215 7.405 -22.630 1.00 87.38 117 ARG A N 1
ATOM 878 C CA . ARG A 1 117 ? 22.906 7.934 -22.205 1.00 87.38 117 ARG A CA 1
ATOM 879 C C . ARG A 1 117 ? 22.682 7.735 -20.689 1.00 87.38 117 ARG A C 1
ATOM 881 O O . ARG A 1 117 ? 21.704 7.089 -20.308 1.00 87.38 117 ARG A O 1
ATOM 888 N N . PRO A 1 118 ? 23.505 8.333 -19.806 1.00 89.56 118 PRO A N 1
ATOM 889 C CA . PRO A 1 118 ? 23.488 8.045 -18.365 1.00 89.56 118 PRO A CA 1
ATOM 890 C C . PRO A 1 118 ? 22.107 8.223 -17.716 1.00 89.56 118 PRO A C 1
ATOM 892 O O . PRO A 1 118 ? 21.658 7.355 -16.981 1.00 89.56 118 PRO A O 1
ATOM 895 N N . LYS A 1 119 ? 21.355 9.267 -18.090 1.00 86.75 119 LYS A N 1
ATOM 896 C CA . LYS A 1 119 ? 19.989 9.498 -17.578 1.00 86.75 119 LYS A CA 1
ATOM 897 C C . LYS A 1 119 ? 18.982 8.403 -17.947 1.00 86.75 119 LYS A C 1
ATOM 899 O O . LYS A 1 119 ? 17.996 8.207 -17.247 1.00 86.75 119 LYS A O 1
ATOM 904 N N . ALA A 1 120 ? 19.172 7.741 -19.089 1.00 86.50 120 ALA A N 1
ATOM 905 C CA . ALA A 1 120 ? 18.322 6.617 -19.471 1.00 86.50 120 ALA A CA 1
ATOM 906 C C . ALA A 1 120 ? 18.668 5.376 -18.637 1.00 86.50 120 ALA A C 1
ATOM 908 O O . ALA A 1 120 ? 17.756 4.678 -18.210 1.00 86.50 120 ALA A O 1
ATOM 909 N N . ALA A 1 121 ? 19.959 5.155 -18.363 1.00 91.06 121 ALA A N 1
ATOM 910 C CA . ALA A 1 121 ? 20.418 4.091 -17.475 1.00 91.06 121 ALA A CA 1
ATOM 911 C C . ALA A 1 121 ? 19.898 4.283 -16.040 1.00 91.06 121 ALA A C 1
ATOM 913 O O . ALA A 1 121 ? 19.312 3.359 -15.492 1.00 91.06 121 ALA A O 1
ATOM 914 N N . GLU A 1 122 ? 20.010 5.495 -15.484 1.00 88.88 122 GLU A N 1
ATOM 915 C CA . GLU A 1 122 ? 19.476 5.840 -14.154 1.00 88.88 122 GLU A CA 1
ATOM 916 C C . GLU A 1 122 ? 17.988 5.488 -14.029 1.00 88.88 122 GLU A C 1
ATOM 918 O O . GLU A 1 122 ? 17.559 4.913 -13.033 1.00 88.88 122 GLU A O 1
ATOM 923 N N . LYS A 1 123 ? 17.192 5.777 -15.066 1.00 87.62 123 LYS A N 1
ATOM 924 C CA . LYS A 1 123 ? 15.758 5.478 -15.047 1.00 87.62 123 LYS A CA 1
ATOM 925 C C . LYS A 1 123 ? 15.463 3.977 -15.052 1.00 87.62 123 LYS A C 1
ATOM 927 O O . LYS A 1 123 ? 14.511 3.568 -14.397 1.00 87.62 123 LYS A O 1
ATOM 932 N N . LEU A 1 124 ? 16.238 3.178 -15.785 1.00 89.75 124 LEU A N 1
ATOM 933 C CA . LEU A 1 124 ? 16.100 1.718 -15.776 1.00 89.75 124 LEU A CA 1
ATOM 934 C C . LEU A 1 124 ? 16.556 1.131 -14.433 1.00 89.75 124 LEU A C 1
ATOM 936 O O . LEU A 1 124 ? 15.885 0.254 -13.900 1.00 89.75 124 LEU A O 1
ATOM 940 N N . ASP A 1 125 ? 17.622 1.676 -13.839 1.00 90.94 125 ASP A N 1
ATOM 941 C CA . ASP A 1 125 ? 18.078 1.302 -12.495 1.00 90.94 125 ASP A CA 1
ATOM 942 C C . ASP A 1 125 ? 16.994 1.588 -11.433 1.00 90.94 125 ASP A C 1
ATOM 944 O O . ASP A 1 125 ? 16.738 0.753 -10.568 1.00 90.94 125 ASP A O 1
ATOM 948 N N . GLU A 1 126 ? 16.293 2.726 -11.519 1.00 88.94 126 GLU A N 1
ATOM 949 C CA . GLU A 1 126 ? 15.143 3.030 -10.652 1.00 88.94 126 GLU A CA 1
ATOM 950 C C . GLU A 1 126 ? 13.992 2.027 -10.818 1.00 88.94 126 GLU A C 1
ATOM 952 O O . GLU A 1 126 ? 13.322 1.699 -9.837 1.00 88.94 126 GLU A O 1
ATOM 957 N N . VAL A 1 127 ? 13.734 1.560 -12.045 1.00 87.06 127 VAL A N 1
ATOM 958 C CA . VAL A 1 127 ? 12.677 0.575 -12.316 1.00 87.06 127 VAL A CA 1
ATOM 959 C C . VAL A 1 127 ? 13.043 -0.768 -11.698 1.00 87.06 127 VAL A C 1
ATOM 961 O O . VAL A 1 127 ? 12.243 -1.285 -10.926 1.00 87.06 127 VAL A O 1
ATOM 964 N N . GLU A 1 128 ? 14.250 -1.288 -11.937 1.00 87.44 128 GLU A N 1
ATOM 965 C CA . GLU A 1 128 ? 14.705 -2.541 -11.311 1.00 87.44 128 GLU A CA 1
ATOM 966 C C . GLU A 1 128 ? 14.681 -2.459 -9.783 1.00 87.44 128 GLU A C 1
ATOM 968 O O . GLU A 1 128 ? 14.194 -3.367 -9.123 1.00 87.44 128 GLU A O 1
ATOM 973 N N . GLN A 1 129 ? 15.147 -1.35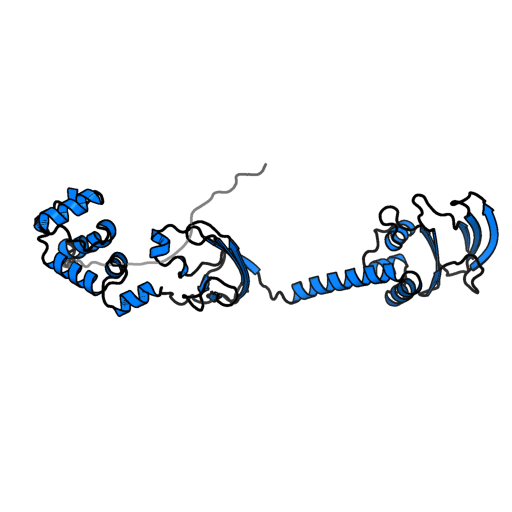1 -9.196 1.00 88.31 129 GLN A N 1
ATOM 974 C CA . GLN A 1 129 ? 15.092 -1.170 -7.742 1.00 88.31 129 GLN A CA 1
ATOM 975 C C . GLN A 1 129 ? 13.655 -1.152 -7.219 1.00 88.31 129 GLN A C 1
ATOM 977 O O . GLN A 1 129 ? 13.391 -1.621 -6.114 1.00 88.31 129 GLN A O 1
ATOM 982 N N . SER A 1 130 ? 12.730 -0.573 -7.983 1.00 84.94 130 SER A N 1
ATOM 983 C CA . SER A 1 130 ? 11.315 -0.528 -7.612 1.00 84.94 130 SER A CA 1
ATOM 984 C C . SER A 1 130 ? 10.671 -1.909 -7.722 1.00 84.94 130 SER A C 1
ATOM 986 O O . SER A 1 130 ? 9.889 -2.271 -6.849 1.00 84.94 130 SER A O 1
ATOM 988 N N . LEU A 1 131 ? 11.027 -2.688 -8.748 1.00 82.69 131 LEU A N 1
ATOM 989 C CA . LEU A 1 131 ? 10.593 -4.075 -8.919 1.00 82.69 131 LEU A CA 1
ATOM 990 C C . LEU A 1 131 ? 11.157 -4.978 -7.816 1.00 82.69 131 LEU A C 1
ATOM 992 O O . LEU A 1 131 ? 10.387 -5.686 -7.181 1.00 82.69 131 LEU A O 1
ATOM 996 N N . ALA A 1 132 ? 12.450 -4.869 -7.503 1.00 81.12 132 ALA A N 1
ATOM 997 C CA . ALA A 1 132 ? 13.082 -5.613 -6.415 1.00 81.12 132 ALA A CA 1
ATOM 998 C C . ALA A 1 132 ? 12.445 -5.302 -5.052 1.00 81.12 132 ALA A C 1
ATOM 1000 O O . ALA A 1 132 ? 12.240 -6.200 -4.248 1.00 81.12 132 ALA A O 1
ATOM 1001 N N . LYS A 1 133 ? 12.069 -4.040 -4.797 1.00 80.19 133 LYS A N 1
ATOM 1002 C CA . LYS A 1 133 ? 11.329 -3.668 -3.578 1.00 80.19 133 LYS A CA 1
ATOM 1003 C C . LYS A 1 133 ? 9.927 -4.267 -3.532 1.00 80.19 133 LYS A C 1
ATOM 1005 O O . LYS A 1 133 ? 9.460 -4.609 -2.454 1.00 80.19 133 LYS A O 1
ATOM 1010 N N . LEU A 1 134 ? 9.236 -4.351 -4.669 1.00 71.94 134 LEU A N 1
ATOM 1011 C CA . LEU A 1 134 ? 7.928 -5.008 -4.734 1.00 71.94 134 LEU A CA 1
ATOM 1012 C C . LEU A 1 134 ? 8.058 -6.513 -4.476 1.00 71.94 134 LEU A C 1
ATOM 1014 O O . LEU A 1 134 ? 7.233 -7.070 -3.759 1.00 71.94 134 LEU A O 1
ATOM 1018 N N . GLU A 1 135 ? 9.102 -7.140 -5.017 1.00 69.56 135 GLU A N 1
ATOM 1019 C CA . GLU A 1 135 ? 9.391 -8.557 -4.807 1.00 69.56 135 GLU A CA 1
ATOM 1020 C C . GLU A 1 135 ? 9.792 -8.843 -3.352 1.00 69.56 135 GLU A C 1
ATOM 1022 O O . GLU A 1 135 ? 9.215 -9.728 -2.734 1.00 69.56 135 GLU A O 1
ATOM 1027 N N . GLU A 1 136 ? 10.655 -8.024 -2.744 1.00 63.50 136 GLU A N 1
ATOM 1028 C CA . GLU A 1 136 ? 11.033 -8.138 -1.327 1.00 63.50 136 GLU A CA 1
ATOM 1029 C C . GLU A 1 136 ? 9.822 -8.002 -0.388 1.00 63.50 136 GLU A C 1
ATOM 1031 O O . GLU A 1 136 ? 9.702 -8.748 0.583 1.00 63.50 136 GLU A O 1
ATOM 1036 N N . VAL A 1 137 ? 8.886 -7.095 -0.694 1.00 60.16 137 VAL A N 1
ATOM 1037 C CA . VAL A 1 137 ? 7.617 -6.992 0.045 1.00 60.16 137 VAL A CA 1
ATOM 1038 C C . VAL A 1 137 ? 6.777 -8.262 -0.128 1.00 60.16 137 VAL A C 1
ATOM 1040 O O . VAL A 1 137 ? 6.174 -8.711 0.841 1.00 60.16 137 VAL A O 1
ATOM 1043 N N . SER A 1 138 ? 6.774 -8.874 -1.316 1.00 53.25 138 SER A N 1
ATOM 1044 C CA . SER A 1 138 ? 6.033 -10.117 -1.572 1.00 53.25 138 SER A CA 1
ATOM 1045 C C . SER A 1 138 ? 6.691 -11.379 -0.995 1.00 53.25 138 SER A C 1
ATOM 1047 O O . SER A 1 138 ? 5.990 -12.323 -0.655 1.00 53.25 138 SER A O 1
ATOM 1049 N N . GLU A 1 139 ? 8.017 -11.412 -0.838 1.00 53.75 139 GLU A N 1
ATOM 1050 C CA . GLU A 1 139 ? 8.746 -12.543 -0.241 1.00 53.75 139 GLU A CA 1
ATOM 1051 C C . GLU A 1 139 ? 8.752 -12.495 1.296 1.00 53.75 139 GLU A C 1
ATOM 1053 O O . GLU A 1 139 ? 8.846 -13.530 1.956 1.00 53.75 139 GLU A O 1
ATOM 1058 N N . GLN A 1 140 ? 8.627 -11.301 1.886 1.00 50.84 140 GLN A N 1
ATOM 1059 C CA . GLN A 1 140 ? 8.413 -11.126 3.328 1.00 50.84 140 GLN A CA 1
ATOM 1060 C C . GLN A 1 140 ? 6.969 -11.443 3.755 1.00 50.84 140 GLN A C 1
ATOM 1062 O O . GLN A 1 140 ? 6.715 -11.659 4.944 1.00 50.84 140 GLN A O 1
ATOM 1067 N N . GLU A 1 141 ? 6.032 -11.539 2.807 1.00 46.94 141 GLU A N 1
ATOM 1068 C CA . GLU A 1 141 ? 4.717 -12.141 3.018 1.00 46.94 141 GLU A CA 1
ATOM 1069 C C . GLU A 1 141 ? 4.853 -13.678 3.045 1.00 46.94 141 GLU A C 1
ATOM 1071 O O . GLU A 1 141 ? 4.532 -14.384 2.095 1.00 46.94 141 GLU A O 1
ATOM 1076 N N . THR A 1 142 ? 5.276 -14.237 4.188 1.00 52.12 142 THR A N 1
ATOM 1077 C CA . THR A 1 142 ? 4.808 -15.582 4.599 1.00 52.12 142 THR A CA 1
ATOM 1078 C C . THR A 1 142 ? 3.303 -15.647 4.361 1.00 52.12 142 THR A C 1
ATOM 1080 O O . THR A 1 142 ? 2.707 -14.648 4.737 1.00 52.12 142 THR A O 1
ATOM 1083 N N . ASP A 1 143 ? 2.721 -16.728 3.807 1.00 69.88 143 ASP A N 1
ATOM 1084 C CA . ASP A 1 143 ? 1.283 -16.962 3.491 1.00 69.88 143 ASP A CA 1
ATOM 1085 C C . ASP A 1 143 ? 0.276 -16.232 4.409 1.00 69.88 143 ASP A C 1
ATOM 1087 O O . ASP A 1 143 ? -0.439 -16.833 5.214 1.00 69.88 143 ASP A O 1
ATOM 1091 N N . SER A 1 144 ? 0.225 -14.910 4.330 1.00 72.69 144 SER A N 1
ATOM 1092 C CA . SER A 1 144 ? -0.391 -14.067 5.340 1.00 72.69 144 SER A CA 1
ATOM 1093 C C . SER A 1 144 ? -1.421 -13.228 4.641 1.00 72.69 144 SER A C 1
ATOM 1095 O O . SER A 1 144 ? -1.183 -12.568 3.633 1.00 72.69 144 SER A O 1
ATOM 1097 N N . VAL A 1 145 ? -2.630 -13.324 5.159 1.00 85.25 145 VAL A N 1
ATOM 1098 C CA . VAL A 1 145 ? -3.778 -12.636 4.615 1.00 85.25 145 VAL A CA 1
ATOM 1099 C C . VAL A 1 145 ? -3.946 -11.370 5.428 1.00 85.25 145 VAL A C 1
ATOM 1101 O O . VAL A 1 145 ? -4.157 -11.412 6.641 1.00 85.25 145 VAL A O 1
ATOM 1104 N N . ILE A 1 146 ? -3.857 -10.225 4.759 1.00 89.19 146 ILE A N 1
ATOM 1105 C CA . ILE A 1 146 ? -4.135 -8.942 5.392 1.00 89.19 146 ILE A CA 1
ATOM 1106 C C . ILE A 1 146 ? -5.651 -8.776 5.497 1.00 89.19 146 ILE A C 1
ATOM 1108 O O . ILE A 1 146 ? -6.366 -8.738 4.496 1.00 89.19 146 ILE A O 1
ATOM 1112 N N . THR A 1 147 ? -6.145 -8.639 6.722 1.00 91.25 147 THR A N 1
ATOM 1113 C CA . THR A 1 147 ? -7.552 -8.370 7.027 1.00 91.25 147 THR A CA 1
ATOM 1114 C C . THR A 1 147 ? -7.680 -7.090 7.844 1.00 91.25 147 THR A C 1
ATOM 1116 O O . THR A 1 147 ? -6.775 -6.707 8.586 1.00 91.25 147 THR A O 1
ATOM 1119 N N . THR A 1 148 ? -8.794 -6.376 7.684 1.00 94.06 148 THR A N 1
ATOM 1120 C CA . THR A 1 148 ? -9.048 -5.122 8.404 1.00 94.06 148 THR A CA 1
ATOM 1121 C C . THR A 1 148 ? -10.167 -5.310 9.416 1.00 94.06 148 THR A C 1
ATOM 1123 O O . THR A 1 148 ? -11.303 -5.612 9.057 1.00 94.06 148 THR A O 1
ATOM 1126 N N . VAL A 1 149 ? -9.864 -5.049 10.685 1.00 94.88 149 VAL A N 1
ATOM 1127 C CA . VAL A 1 149 ? -10.844 -4.990 11.770 1.00 94.88 149 VAL A CA 1
ATOM 1128 C C . VAL A 1 149 ? -11.305 -3.545 11.918 1.00 94.88 149 VAL A C 1
ATOM 1130 O O . VAL A 1 149 ? -10.524 -2.671 12.294 1.00 94.88 149 VAL A O 1
ATOM 1133 N N . SER A 1 150 ? -12.570 -3.274 11.596 1.00 93.75 150 SER A N 1
ATOM 1134 C CA . SER A 1 150 ? -13.170 -1.940 11.722 1.00 93.75 150 SER A CA 1
ATOM 1135 C C . SER A 1 150 ? -14.244 -1.918 12.801 1.00 93.75 150 SER A C 1
ATOM 1137 O O . SER A 1 150 ? -15.151 -2.746 12.794 1.00 93.75 150 SER A O 1
ATOM 1139 N N . PHE A 1 151 ? -14.153 -0.965 13.728 1.00 94.38 151 PHE A N 1
ATOM 1140 C CA . PHE A 1 151 ? -15.108 -0.808 14.826 1.00 94.38 151 PHE A CA 1
ATOM 1141 C C . PHE A 1 151 ? -15.159 0.644 15.314 1.00 94.38 151 PHE A C 1
ATOM 1143 O O . PHE A 1 151 ? -14.185 1.389 15.227 1.00 94.38 151 PHE A O 1
ATOM 1150 N N . GLY A 1 152 ? -16.306 1.071 15.840 1.00 91.69 152 GLY A N 1
ATOM 1151 C CA . GLY A 1 152 ? -16.505 2.442 16.311 1.00 91.69 152 GLY A CA 1
ATOM 1152 C C . GLY A 1 152 ? -17.973 2.783 16.532 1.00 91.69 152 GLY A C 1
ATOM 1153 O O . GLY A 1 152 ? -18.834 1.922 16.377 1.00 91.69 152 GLY A O 1
ATOM 1154 N N . SER A 1 153 ? -18.242 4.038 16.897 1.00 89.50 153 SER A N 1
ATOM 1155 C CA . SER A 1 153 ? -19.594 4.569 17.153 1.00 89.50 153 SER A CA 1
ATOM 1156 C C . SER A 1 153 ? -20.465 3.736 18.123 1.00 89.50 153 SER A C 1
ATOM 1158 O O . SER A 1 153 ? -21.608 3.393 17.804 1.00 89.50 153 SER A O 1
ATOM 1160 N N . PRO A 1 154 ? -19.964 3.374 19.321 1.00 91.44 154 PRO A N 1
ATOM 1161 C CA . PRO A 1 154 ? -20.772 2.652 20.297 1.00 91.44 154 PRO A CA 1
ATOM 1162 C C . PRO A 1 154 ? -21.893 3.528 20.877 1.00 91.44 154 PRO A C 1
ATOM 1164 O O . PRO A 1 154 ? -21.817 4.759 20.905 1.00 91.44 154 PRO A O 1
ATOM 1167 N N . THR A 1 155 ? -22.933 2.887 21.410 1.00 86.81 155 THR A N 1
ATOM 1168 C CA . THR A 1 155 ? -23.945 3.564 22.235 1.00 86.81 155 THR A CA 1
ATOM 1169 C C . THR A 1 155 ? -23.395 3.837 23.640 1.00 86.81 155 THR A C 1
ATOM 1171 O O . THR A 1 155 ? -22.497 3.138 24.106 1.00 86.81 155 THR A O 1
ATOM 1174 N N . ASN A 1 156 ? -23.966 4.800 24.375 1.00 83.31 156 ASN A N 1
ATOM 1175 C CA . ASN A 1 156 ? -23.567 5.064 25.769 1.00 83.31 156 ASN A CA 1
ATOM 1176 C C . ASN A 1 156 ? -23.703 3.827 26.673 1.00 83.31 156 ASN A C 1
ATOM 1178 O O . ASN A 1 156 ? -22.902 3.633 27.584 1.00 83.31 156 ASN A O 1
ATOM 1182 N N . ALA A 1 157 ? -24.695 2.971 26.411 1.00 80.94 157 ALA A N 1
ATOM 1183 C CA . ALA A 1 157 ? -24.839 1.698 27.108 1.00 80.94 157 ALA A CA 1
ATOM 1184 C C . ALA A 1 157 ? -23.656 0.759 26.818 1.00 80.94 157 ALA A C 1
ATOM 1186 O O . ALA A 1 157 ? -23.057 0.242 27.756 1.00 80.94 157 ALA A O 1
ATOM 1187 N N . ALA A 1 158 ? -23.256 0.615 25.550 1.00 83.56 158 ALA A N 1
ATOM 1188 C CA . ALA A 1 158 ? -22.108 -0.206 25.167 1.00 83.56 158 ALA A CA 1
ATOM 1189 C C . ALA A 1 158 ? -20.787 0.329 25.748 1.00 83.56 158 ALA A C 1
ATOM 1191 O O . ALA A 1 158 ? -19.966 -0.448 26.227 1.00 83.56 158 ALA A O 1
ATOM 1192 N N . ILE A 1 159 ? -20.593 1.654 25.775 1.00 86.06 159 ILE A N 1
ATOM 1193 C CA . ILE A 1 159 ? -19.415 2.275 26.406 1.00 86.06 159 ILE A CA 1
ATOM 1194 C C . ILE A 1 159 ? -19.358 1.925 27.895 1.00 86.06 159 ILE A C 1
ATOM 1196 O O . ILE A 1 159 ? -18.313 1.496 28.379 1.00 86.06 159 ILE A O 1
ATOM 1200 N N . ARG A 1 160 ? -20.482 2.064 28.616 1.00 79.19 160 ARG A N 1
ATOM 1201 C CA . ARG A 1 160 ? -20.572 1.690 30.039 1.00 79.19 160 ARG A CA 1
ATOM 1202 C C . ARG A 1 160 ? -20.316 0.198 30.264 1.00 79.19 160 ARG A C 1
ATOM 1204 O O . ARG A 1 160 ? -19.737 -0.154 31.290 1.00 79.19 160 ARG A O 1
ATOM 1211 N N . GLY A 1 161 ? -20.711 -0.643 29.310 1.00 76.81 161 GLY A N 1
ATOM 1212 C CA . GLY A 1 161 ? -20.436 -2.082 29.278 1.00 76.81 161 GLY A CA 1
ATOM 1213 C C . GLY A 1 161 ? -19.020 -2.458 28.827 1.00 76.81 161 GLY A C 1
ATOM 1214 O O . GLY A 1 161 ? -18.779 -3.619 28.531 1.00 76.81 161 GLY A O 1
ATOM 1215 N N . GLY A 1 162 ? -18.085 -1.507 28.730 1.00 85.75 162 GLY A N 1
ATOM 1216 C CA . GLY A 1 162 ? -16.681 -1.813 28.448 1.00 85.75 162 GLY A CA 1
ATOM 1217 C C . GLY A 1 162 ? -16.336 -1.965 26.967 1.00 85.75 162 GLY A C 1
ATOM 1218 O O . GLY A 1 162 ? -15.265 -2.470 26.658 1.00 85.75 162 GLY A O 1
ATOM 1219 N N . TYR A 1 163 ? -17.168 -1.480 26.035 1.00 89.88 163 TYR A N 1
ATOM 1220 C CA . TYR A 1 163 ? -16.951 -1.637 24.586 1.00 89.88 163 TYR A CA 1
ATOM 1221 C C . TYR A 1 163 ? -15.520 -1.335 24.109 1.00 89.88 163 TYR A C 1
ATOM 1223 O O . TYR A 1 163 ? -15.011 -2.025 23.228 1.00 89.88 163 TYR A O 1
ATOM 1231 N N . TRP A 1 164 ? -14.873 -0.299 24.649 1.00 91.25 164 TRP A N 1
ATOM 1232 C CA . TRP A 1 164 ? -13.518 0.102 24.246 1.00 91.25 164 TRP A CA 1
ATOM 1233 C C . TRP A 1 164 ? -12.404 -0.784 24.810 1.00 91.25 164 TRP A C 1
ATOM 1235 O O . TRP A 1 164 ? -11.270 -0.704 24.334 1.00 91.25 164 TRP A O 1
ATOM 1245 N N . GLU A 1 165 ? -12.729 -1.596 25.807 1.00 89.44 165 GLU A N 1
ATOM 1246 C CA . GLU A 1 165 ? -11.860 -2.582 26.438 1.00 89.44 165 GLU A CA 1
ATOM 1247 C C . GLU A 1 165 ? -12.078 -3.982 25.847 1.00 89.44 165 GLU A C 1
ATOM 1249 O O . GLU A 1 165 ? -11.120 -4.735 25.690 1.00 89.44 165 GLU A O 1
ATOM 1254 N N . SER A 1 166 ? -13.318 -4.310 25.470 1.00 90.19 166 SER A N 1
ATOM 1255 C CA . SER A 1 166 ? -13.672 -5.624 24.936 1.00 90.19 166 SER A CA 1
ATOM 1256 C C . SER A 1 166 ? -12.923 -5.955 23.634 1.00 90.19 166 SER A C 1
ATOM 1258 O O . SER A 1 166 ? -12.769 -5.067 22.780 1.00 90.19 166 SER A O 1
ATOM 1260 N N . PRO A 1 167 ? -12.556 -7.234 23.422 1.00 93.50 167 PRO A N 1
ATOM 1261 C CA . PRO A 1 167 ? -11.942 -7.710 22.191 1.00 93.50 167 PRO A CA 1
ATOM 1262 C C . PRO A 1 167 ? -12.783 -7.404 20.952 1.00 93.50 167 PRO A C 1
ATOM 1264 O O . PRO A 1 167 ? -13.999 -7.184 21.034 1.00 93.50 167 PRO A O 1
ATOM 1267 N N . LYS A 1 168 ? -12.130 -7.393 19.787 1.00 95.75 168 LYS A N 1
ATOM 1268 C CA . LYS A 1 168 ? -12.796 -7.250 18.485 1.00 95.75 168 LYS A CA 1
ATOM 1269 C C . LYS A 1 168 ? -12.465 -8.445 17.611 1.00 95.75 168 LYS A C 1
ATOM 1271 O O . LYS A 1 168 ? -11.294 -8.731 17.387 1.00 95.75 168 LYS A O 1
ATOM 1276 N N . SER A 1 169 ? -13.487 -9.128 17.114 1.00 94.25 169 SER A N 1
ATOM 1277 C CA . SER A 1 169 ? -13.308 -10.294 16.252 1.00 94.25 169 SER A CA 1
ATOM 1278 C C . SER A 1 169 ? -12.628 -9.916 14.940 1.00 94.25 169 SER A C 1
ATOM 1280 O O . SER A 1 169 ? -12.901 -8.860 14.362 1.00 94.25 169 SER A O 1
ATOM 1282 N N . ILE A 1 170 ? -11.762 -10.800 14.461 1.00 93.69 170 ILE A N 1
ATOM 1283 C CA . ILE A 1 170 ? -11.114 -10.680 13.163 1.00 93.69 170 ILE A CA 1
ATOM 1284 C C . ILE A 1 170 ? -12.053 -11.282 12.107 1.00 93.69 170 ILE A C 1
ATOM 1286 O O . ILE A 1 170 ? -12.390 -12.463 12.199 1.00 93.69 170 ILE A O 1
ATOM 1290 N N . PRO A 1 171 ? -12.507 -10.511 11.099 1.00 91.00 171 PRO A N 1
ATOM 1291 C CA . PRO A 1 171 ? -13.428 -11.023 10.090 1.00 91.00 171 PRO A CA 1
ATOM 1292 C C . PRO A 1 171 ? -12.866 -12.244 9.355 1.00 91.00 171 PRO A C 1
ATOM 1294 O O . PRO A 1 171 ? -11.752 -12.194 8.836 1.00 91.00 171 PRO A O 1
ATOM 1297 N N . GLY A 1 172 ? -13.661 -13.315 9.284 1.00 87.62 172 GLY A N 1
ATOM 1298 C CA . GLY A 1 172 ? -13.317 -14.546 8.563 1.00 87.62 172 GLY A CA 1
ATOM 1299 C C . GLY A 1 172 ? -12.520 -15.578 9.364 1.00 87.62 172 GLY A C 1
ATOM 1300 O O . GLY A 1 172 ? -12.312 -16.673 8.854 1.00 87.62 172 GLY A O 1
ATOM 1301 N N . TYR A 1 173 ? -12.130 -15.272 10.603 1.00 89.81 173 TYR A N 1
ATOM 1302 C CA . TYR A 1 173 ? -11.329 -16.165 11.441 1.00 89.81 173 TYR A CA 1
ATOM 1303 C C . TYR A 1 173 ? -11.937 -16.303 12.837 1.00 89.81 173 TYR A C 1
ATOM 1305 O O . TYR A 1 173 ? -12.542 -15.367 13.363 1.00 89.81 173 TYR A O 1
ATOM 1313 N N . THR A 1 174 ? -11.727 -17.456 13.473 1.00 91.00 174 THR A N 1
ATOM 1314 C CA . THR A 1 174 ? -12.014 -17.652 14.904 1.00 91.00 174 THR A CA 1
ATOM 1315 C C . THR A 1 174 ? -10.885 -17.033 15.727 1.00 91.00 174 THR A C 1
ATOM 1317 O O . THR A 1 174 ? -10.126 -17.722 16.399 1.00 91.00 174 THR A O 1
ATOM 1320 N N . ALA A 1 175 ? -10.735 -15.716 15.615 1.00 93.25 175 ALA A N 1
ATOM 1321 C CA . ALA A 1 175 ? -9.671 -14.950 16.245 1.00 93.25 175 ALA A CA 1
ATOM 1322 C C . ALA A 1 175 ? -10.147 -13.536 16.579 1.00 93.25 175 ALA A C 1
ATOM 1324 O O . ALA A 1 175 ? -11.157 -13.050 16.062 1.00 93.25 175 ALA A O 1
ATOM 1325 N N . GLU A 1 176 ? -9.407 -12.851 17.439 1.00 95.75 176 GLU A N 1
ATOM 1326 C CA . GLU A 1 176 ? -9.738 -11.506 17.889 1.00 95.75 176 GLU A CA 1
ATOM 1327 C C . GLU A 1 176 ? -8.497 -10.673 18.190 1.00 95.75 176 GLU A C 1
ATOM 1329 O O . GLU A 1 176 ? -7.407 -11.187 18.438 1.00 95.75 176 GLU A O 1
ATOM 1334 N N . ILE A 1 177 ? -8.677 -9.357 18.180 1.00 95.75 177 ILE A N 1
ATOM 1335 C CA . ILE A 1 177 ? -7.688 -8.404 18.664 1.00 95.75 177 ILE A CA 1
ATOM 1336 C C . ILE A 1 177 ? -8.039 -7.953 20.079 1.00 95.75 177 ILE A C 1
ATOM 1338 O O . ILE A 1 177 ? -9.202 -7.680 20.397 1.00 95.75 177 ILE A O 1
ATOM 1342 N N . ARG A 1 178 ? -7.015 -7.842 20.925 1.00 94.50 178 ARG A N 1
ATOM 1343 C CA . ARG A 1 178 ? -7.119 -7.382 22.314 1.00 94.50 178 ARG A CA 1
ATOM 1344 C C . ARG A 1 178 ? -6.143 -6.258 22.583 1.00 94.50 178 ARG A C 1
ATOM 1346 O O . ARG A 1 178 ? -5.077 -6.208 21.975 1.00 94.50 178 ARG A O 1
ATOM 1353 N N . LYS A 1 179 ? -6.467 -5.410 23.555 1.00 93.19 179 LYS A N 1
ATOM 1354 C CA . LYS A 1 179 ? -5.460 -4.529 24.144 1.00 93.19 179 LYS A CA 1
ATOM 1355 C C . LYS A 1 179 ? -4.502 -5.331 25.017 1.00 93.19 179 LYS A C 1
ATOM 1357 O O . LYS A 1 179 ? -4.939 -6.213 25.753 1.00 93.19 179 LYS A O 1
ATOM 1362 N N . ILE A 1 180 ? -3.221 -4.985 24.956 1.00 90.31 180 ILE A N 1
ATOM 1363 C CA . ILE A 1 180 ? -2.204 -5.494 25.884 1.00 90.31 180 ILE A CA 1
ATOM 1364 C C . ILE A 1 180 ? -2.371 -4.789 27.236 1.00 90.31 180 ILE A C 1
ATOM 1366 O O . ILE A 1 180 ? -2.483 -5.440 28.270 1.00 90.31 180 ILE A O 1
ATOM 1370 N N . ASP A 1 181 ? -2.459 -3.458 27.205 1.00 87.81 181 ASP A N 1
ATOM 1371 C CA . ASP A 1 181 ? -2.772 -2.604 28.345 1.00 87.81 181 ASP A CA 1
ATOM 1372 C C . ASP A 1 181 ? -4.146 -1.930 28.137 1.00 87.81 181 ASP A C 1
ATOM 1374 O O . ASP A 1 181 ? -4.294 -1.083 27.241 1.00 87.81 181 ASP A O 1
ATOM 1378 N N . PRO A 1 182 ? -5.162 -2.278 28.954 1.00 84.25 182 PRO A N 1
ATOM 1379 C CA . PRO A 1 182 ? -6.501 -1.694 28.889 1.00 84.25 182 PRO A CA 1
ATOM 1380 C C . PRO A 1 182 ? -6.538 -0.168 29.038 1.00 84.25 182 PRO A C 1
ATOM 1382 O O . PRO A 1 182 ? -7.419 0.477 28.460 1.00 84.25 182 PRO A O 1
ATOM 1385 N N . SER A 1 183 ? -5.591 0.408 29.790 1.00 82.94 183 SER A N 1
ATOM 1386 C CA . SER A 1 183 ? -5.536 1.845 30.090 1.00 82.94 183 SER A CA 1
ATOM 1387 C C . SER A 1 183 ? -5.090 2.689 28.893 1.00 82.94 183 SER A C 1
ATOM 1389 O O . SER A 1 183 ? -5.441 3.866 28.784 1.00 82.94 183 SER A O 1
ATOM 1391 N N . ASN A 1 184 ? -4.377 2.069 27.953 1.00 86.81 184 ASN A N 1
ATOM 1392 C CA . ASN A 1 184 ? -3.882 2.716 26.750 1.00 86.81 184 ASN A CA 1
ATOM 1393 C C . ASN A 1 184 ? -4.904 2.658 25.605 1.00 86.81 184 ASN A C 1
ATOM 1395 O O . ASN A 1 184 ? -5.833 1.847 25.574 1.00 86.81 184 ASN A O 1
ATOM 1399 N N . SER A 1 185 ? -4.747 3.552 24.628 1.00 88.94 185 SER A N 1
ATOM 1400 C CA . SER A 1 185 ? -5.584 3.560 23.421 1.00 88.94 185 SER A CA 1
ATOM 1401 C C . SER A 1 185 ? -5.269 2.372 22.500 1.00 88.94 185 SER A C 1
ATOM 1403 O O . SER A 1 185 ? -4.275 1.672 22.681 1.00 88.94 185 SER A O 1
ATOM 1405 N N . TRP A 1 186 ? -6.125 2.133 21.504 1.00 91.88 186 TRP A N 1
ATOM 1406 C CA . TRP A 1 186 ? -5.838 1.180 20.429 1.00 91.88 186 TRP A CA 1
ATOM 1407 C C . TRP A 1 186 ? -4.733 1.763 19.535 1.00 91.88 186 TRP A C 1
ATOM 1409 O O . TRP A 1 186 ? -4.996 2.651 18.728 1.00 91.88 186 TRP A O 1
ATOM 1419 N N . THR A 1 187 ? -3.496 1.311 19.726 1.00 91.94 187 THR A N 1
ATOM 1420 C CA . THR A 1 187 ? -2.300 1.726 18.972 1.00 91.94 187 THR A CA 1
ATOM 1421 C C . THR A 1 187 ? -1.485 0.494 18.592 1.00 91.94 187 THR A C 1
ATOM 1423 O O . THR A 1 187 ? -1.611 -0.543 19.237 1.00 91.94 187 THR A O 1
ATOM 1426 N N . GLU A 1 188 ? -0.643 0.592 17.561 1.00 86.81 188 GLU A N 1
ATOM 1427 C CA . GLU A 1 188 ? 0.109 -0.548 17.000 1.00 86.81 188 GLU A CA 1
ATOM 1428 C C . GLU A 1 188 ? 0.901 -1.333 18.059 1.00 86.81 188 GLU A C 1
ATOM 1430 O O . GLU A 1 188 ? 0.885 -2.558 18.054 1.00 86.81 188 GLU A O 1
ATOM 1435 N N . GLY A 1 189 ? 1.513 -0.643 19.027 1.00 88.69 189 GLY A N 1
ATOM 1436 C CA . GLY A 1 189 ? 2.270 -1.273 20.117 1.00 88.69 189 GLY A CA 1
ATOM 1437 C C . GLY A 1 189 ? 1.437 -1.775 21.302 1.00 88.69 189 GLY A C 1
ATOM 1438 O O . GLY A 1 189 ? 2.008 -2.312 22.246 1.00 88.69 189 GLY A O 1
ATOM 1439 N N . ASN A 1 190 ? 0.116 -1.580 21.298 1.00 93.00 190 ASN A N 1
ATOM 1440 C CA . ASN A 1 190 ? -0.774 -1.945 22.406 1.00 93.00 190 ASN A CA 1
ATOM 1441 C C . ASN A 1 190 ? -1.831 -2.988 22.009 1.00 93.00 190 ASN A C 1
ATOM 1443 O O . ASN A 1 190 ? -2.824 -3.161 22.715 1.00 93.00 190 ASN A O 1
ATOM 1447 N N . ILE A 1 191 ? -1.666 -3.662 20.872 1.00 94.62 191 ILE A N 1
ATOM 1448 C CA . ILE A 1 191 ? -2.647 -4.622 20.363 1.00 94.62 191 ILE A CA 1
ATOM 1449 C C . ILE A 1 191 ? -1.990 -5.983 20.185 1.00 94.62 191 ILE A C 1
ATOM 1451 O O . ILE A 1 191 ? -0.941 -6.098 19.559 1.00 94.62 191 ILE A O 1
ATOM 1455 N N . ALA A 1 192 ? -2.648 -7.016 20.700 1.00 93.44 192 ALA A N 1
ATOM 1456 C CA . ALA A 1 192 ? -2.294 -8.407 20.474 1.00 93.44 192 ALA A CA 1
ATOM 1457 C C . ALA A 1 192 ? -3.349 -9.088 19.596 1.00 93.44 192 ALA A C 1
ATOM 1459 O O . ALA A 1 192 ? -4.551 -8.870 19.773 1.00 93.44 192 ALA A O 1
ATOM 1460 N N . VAL A 1 193 ? -2.885 -9.933 18.678 1.00 93.25 193 VAL A N 1
ATOM 1461 C CA . VAL A 1 193 ? -3.715 -10.875 17.919 1.00 93.25 193 VAL A CA 1
ATOM 1462 C C . VAL A 1 193 ? -3.813 -12.164 18.730 1.00 93.25 193 VAL A C 1
ATOM 1464 O O . VAL A 1 193 ? -2.800 -12.678 19.199 1.00 93.25 193 VAL A O 1
ATOM 1467 N N . VAL A 1 194 ? -5.029 -12.662 18.943 1.00 93.38 194 VAL A N 1
ATOM 1468 C CA . VAL A 1 194 ? -5.307 -13.828 19.789 1.00 93.38 194 VAL A CA 1
ATOM 1469 C C . VAL A 1 194 ? -6.192 -14.811 19.028 1.00 93.38 194 VAL A C 1
ATOM 1471 O O . VAL A 1 194 ? -7.144 -14.406 18.367 1.00 93.38 194 VAL A O 1
ATOM 1474 N N . GLY A 1 195 ? -5.889 -16.106 19.130 1.00 90.25 195 GLY A N 1
ATOM 1475 C CA . GLY A 1 195 ? -6.616 -17.174 18.430 1.00 90.25 195 GLY A CA 1
ATOM 1476 C C . GLY A 1 195 ? -6.083 -17.490 17.031 1.00 90.25 195 GLY A C 1
ATOM 1477 O O . GLY A 1 195 ? -6.525 -18.457 16.425 1.00 90.25 195 GLY A O 1
ATOM 1478 N N . ILE A 1 196 ? -5.109 -16.727 16.525 1.00 91.12 196 ILE A N 1
ATOM 1479 C CA . ILE A 1 196 ? -4.381 -17.000 15.277 1.00 91.12 196 ILE A CA 1
ATOM 1480 C C . ILE A 1 196 ? -3.001 -16.336 15.329 1.00 91.12 196 ILE A C 1
ATOM 1482 O O . ILE A 1 196 ? -2.837 -15.314 16.000 1.00 91.12 196 ILE A O 1
ATOM 1486 N N . SER A 1 197 ? -2.008 -16.884 14.625 1.00 87.88 197 SER A N 1
ATOM 1487 C CA . SER A 1 197 ? -0.721 -16.198 14.466 1.00 87.88 197 SER A CA 1
ATOM 1488 C C . SER A 1 197 ? -0.890 -15.008 13.528 1.00 87.88 197 SER A C 1
ATOM 1490 O O . SER A 1 197 ? -1.370 -15.151 12.404 1.00 87.88 197 SER A O 1
ATOM 1492 N N . GLY A 1 198 ? -0.494 -13.823 13.981 1.00 88.56 198 GLY A N 1
ATOM 1493 C CA . GLY A 1 198 ? -0.589 -12.619 13.173 1.00 88.56 198 GLY A CA 1
ATOM 1494 C C . GLY A 1 198 ? 0.053 -11.403 13.822 1.00 88.56 198 GLY A C 1
ATOM 1495 O O . GLY A 1 198 ? 0.350 -11.397 15.016 1.00 88.56 198 GLY A O 1
ATOM 1496 N N . THR A 1 199 ? 0.232 -10.364 13.014 1.00 90.62 199 THR A N 1
ATOM 1497 C CA . THR A 1 199 ? 0.880 -9.108 13.395 1.00 90.62 199 THR A CA 1
ATOM 1498 C C . THR A 1 199 ? 0.009 -7.931 12.982 1.00 90.62 199 THR A C 1
ATOM 1500 O O . THR A 1 199 ? -0.580 -7.912 11.900 1.00 90.62 199 THR A O 1
ATOM 1503 N N . VAL A 1 200 ? -0.073 -6.919 13.843 1.00 91.50 200 VAL A N 1
ATOM 1504 C CA . VAL A 1 200 ? -0.740 -5.655 13.516 1.00 91.50 200 VAL A CA 1
ATOM 1505 C C . VAL A 1 200 ? 0.171 -4.837 12.608 1.00 91.50 200 VAL A C 1
ATOM 1507 O O . VAL A 1 200 ? 1.302 -4.536 12.974 1.00 91.50 200 VAL A O 1
ATOM 1510 N N . LEU A 1 201 ? -0.329 -4.476 11.428 1.00 89.44 201 LEU A N 1
ATOM 1511 C CA . LEU A 1 201 ? 0.418 -3.711 10.429 1.00 89.44 201 LEU A CA 1
ATOM 1512 C C . LEU A 1 201 ? 0.211 -2.207 10.572 1.00 89.44 201 LEU A C 1
ATOM 1514 O O . LEU A 1 201 ? 1.141 -1.432 10.383 1.00 89.44 201 LEU A O 1
ATOM 1518 N N . SER A 1 202 ? -1.028 -1.784 10.835 1.00 91.56 202 SER A N 1
ATOM 1519 C CA . SER A 1 202 ? -1.335 -0.361 10.977 1.00 91.56 202 SER A CA 1
ATOM 1520 C C . SER A 1 202 ? -2.606 -0.121 11.773 1.00 91.56 202 SER A C 1
ATOM 1522 O O . SER A 1 202 ? -3.561 -0.898 11.663 1.00 91.56 202 SER A O 1
ATOM 1524 N N . VAL A 1 203 ? -2.653 0.997 12.495 1.00 94.50 203 VAL A N 1
ATOM 1525 C CA . VAL A 1 203 ? -3.868 1.474 13.168 1.00 94.50 203 VAL A CA 1
ATOM 1526 C C . VAL A 1 203 ? -4.244 2.862 12.664 1.00 94.50 203 VAL A C 1
ATOM 1528 O O . VAL A 1 203 ? -3.481 3.817 12.789 1.00 94.50 203 VAL A O 1
ATOM 1531 N N . LYS A 1 204 ? -5.462 3.000 12.136 1.00 94.00 204 LYS A N 1
ATOM 1532 C CA . LYS A 1 204 ? -6.039 4.288 11.739 1.00 94.00 204 LYS A CA 1
ATOM 1533 C C . LYS A 1 204 ? -7.185 4.652 12.666 1.00 94.00 204 LYS A C 1
ATOM 1535 O O . LYS A 1 204 ? -8.128 3.880 12.822 1.00 94.00 204 LYS A O 1
ATOM 1540 N N . HIS A 1 205 ? -7.118 5.852 13.234 1.00 94.31 205 HIS A N 1
ATOM 1541 C CA . HIS A 1 205 ? -8.181 6.432 14.049 1.00 94.31 205 HIS A CA 1
ATOM 1542 C C . HIS A 1 205 ? -8.784 7.647 13.349 1.00 94.31 205 HIS A C 1
ATOM 1544 O O . HIS A 1 205 ? -8.067 8.486 12.807 1.00 94.31 205 HIS A O 1
ATOM 1550 N N . SER A 1 206 ? -10.108 7.740 13.373 1.00 92.88 206 SER A N 1
ATOM 1551 C CA . SER A 1 206 ? -10.850 8.918 12.939 1.00 92.88 206 SER A CA 1
ATOM 1552 C C . SER A 1 206 ? -11.725 9.406 14.084 1.00 92.88 206 SER A C 1
ATOM 1554 O O . SER A 1 206 ? -12.443 8.620 14.709 1.00 92.88 206 SER A O 1
ATOM 1556 N N . SER A 1 207 ? -11.662 10.705 14.374 1.00 89.44 207 SER A N 1
ATOM 1557 C CA . SER A 1 207 ? -12.480 11.316 15.416 1.00 89.44 207 SER A CA 1
ATOM 1558 C C . SER A 1 207 ? -13.968 11.277 15.047 1.00 89.44 207 SER A C 1
ATOM 1560 O O . SER A 1 207 ? -14.363 11.361 13.887 1.00 89.44 207 SER A O 1
ATOM 1562 N N . GLY A 1 208 ? -14.819 11.129 16.059 1.00 86.62 208 GLY A N 1
ATOM 1563 C CA . GLY A 1 208 ? -16.267 11.038 15.902 1.00 86.62 208 GLY A CA 1
ATOM 1564 C C . GLY A 1 208 ? -16.959 10.951 17.258 1.00 86.62 208 GLY A C 1
ATOM 1565 O O . GLY A 1 208 ? -16.298 10.992 18.300 1.00 86.62 208 GLY A O 1
ATOM 1566 N N . MET A 1 209 ? -18.290 10.826 17.263 1.00 83.19 209 MET A N 1
ATOM 1567 C CA . MET A 1 209 ? -19.031 10.658 18.517 1.00 83.19 209 MET A CA 1
ATOM 1568 C C . MET A 1 209 ? -18.552 9.420 19.284 1.00 83.19 209 MET A C 1
ATOM 1570 O O . MET A 1 209 ? -18.201 8.398 18.694 1.00 83.19 209 MET A O 1
ATOM 1574 N N . HIS A 1 210 ? -18.543 9.533 20.616 1.00 86.56 210 HIS A N 1
ATOM 1575 C CA . HIS A 1 210 ? -18.319 8.416 21.539 1.00 86.56 210 HIS A CA 1
ATOM 1576 C C . HIS A 1 210 ? -16.960 7.699 21.423 1.00 86.56 210 HIS A C 1
ATOM 1578 O O . HIS A 1 210 ? -16.846 6.545 21.828 1.00 86.56 210 HIS A O 1
ATOM 1584 N N . GLY A 1 211 ? -15.926 8.381 20.919 1.00 84.06 211 GLY A N 1
ATOM 1585 C CA . GLY A 1 211 ? -14.558 7.850 20.798 1.00 84.06 211 GLY A CA 1
ATOM 1586 C C . GLY A 1 211 ? -14.094 7.628 19.354 1.00 84.06 211 GLY A C 1
ATOM 1587 O O . GLY A 1 211 ? -12.911 7.380 19.125 1.00 84.06 211 GLY A O 1
ATOM 1588 N N . GLY A 1 212 ? -14.988 7.796 18.374 1.00 91.81 212 GLY A N 1
ATOM 1589 C CA . GLY A 1 212 ? -14.652 7.745 16.952 1.00 91.81 212 GLY A CA 1
ATOM 1590 C C . GLY A 1 212 ? -14.623 6.334 16.364 1.00 91.81 212 GLY A C 1
ATOM 1591 O O . GLY A 1 212 ? -15.363 5.447 16.800 1.00 91.81 212 GLY A O 1
ATOM 1592 N N . TYR A 1 213 ? -13.793 6.158 15.337 1.00 93.81 213 TYR A N 1
ATOM 1593 C CA . TYR A 1 213 ? -13.688 4.940 14.536 1.00 93.81 213 TYR A CA 1
ATOM 1594 C C . TYR A 1 213 ? -12.244 4.474 14.452 1.00 93.81 213 TYR A C 1
ATOM 1596 O O . TYR A 1 213 ? -11.340 5.280 14.232 1.00 93.81 213 TYR A O 1
ATOM 1604 N N . TYR A 1 214 ? -12.053 3.167 14.571 1.00 95.50 214 TYR A N 1
ATOM 1605 C CA . TYR A 1 214 ? -10.776 2.506 14.375 1.00 95.50 214 TYR A CA 1
ATOM 1606 C C . TYR A 1 214 ? -10.860 1.562 13.182 1.00 95.50 214 TYR A C 1
ATOM 1608 O O . TYR A 1 214 ? -11.842 0.836 13.020 1.00 95.50 214 TYR A O 1
ATOM 1616 N N . ALA A 1 215 ? -9.807 1.569 12.372 1.00 95.44 215 ALA A N 1
ATOM 1617 C CA . ALA A 1 215 ? -9.533 0.566 11.357 1.00 95.44 215 ALA A CA 1
ATOM 1618 C C . ALA A 1 215 ? -8.128 0.016 11.608 1.00 95.44 215 ALA A C 1
ATOM 1620 O O . ALA A 1 215 ? -7.149 0.765 11.590 1.00 95.44 215 ALA A O 1
ATOM 1621 N N . ILE A 1 216 ? -8.046 -1.279 11.892 1.00 95.31 216 ILE A N 1
ATOM 1622 C CA . ILE A 1 216 ? -6.815 -1.960 12.290 1.00 95.31 216 ILE A CA 1
ATOM 1623 C C . ILE A 1 216 ? -6.512 -3.021 11.244 1.00 95.31 216 ILE A C 1
ATOM 1625 O O . ILE A 1 216 ? -7.297 -3.951 11.063 1.00 95.31 216 ILE A O 1
ATOM 1629 N N . SER A 1 217 ? -5.391 -2.865 10.550 1.00 93.25 217 SER A N 1
ATOM 1630 C CA . SER A 1 217 ? -4.917 -3.838 9.568 1.00 93.25 217 SER A CA 1
ATOM 1631 C C . SER A 1 217 ? -4.066 -4.880 10.273 1.00 93.25 217 SER A C 1
ATOM 1633 O O . SER A 1 217 ? -3.106 -4.528 10.960 1.00 93.25 217 SER A O 1
ATOM 1635 N N . VAL A 1 218 ? -4.404 -6.149 10.088 1.00 92.81 218 VAL A N 1
ATOM 1636 C CA . VAL A 1 218 ? -3.722 -7.286 10.703 1.00 92.81 218 VAL A CA 1
ATOM 1637 C C . VAL A 1 218 ? -3.317 -8.252 9.598 1.00 92.81 218 VAL A C 1
ATOM 1639 O O . VAL A 1 218 ? -4.160 -8.639 8.793 1.00 92.81 218 VAL A O 1
ATOM 1642 N N . ALA A 1 219 ? -2.046 -8.638 9.557 1.00 90.38 219 ALA A N 1
ATOM 1643 C CA . ALA A 1 219 ? -1.589 -9.784 8.781 1.00 90.38 219 ALA A CA 1
ATOM 1644 C C . ALA A 1 219 ? -1.791 -11.035 9.632 1.00 90.38 219 ALA A C 1
ATOM 1646 O O . ALA A 1 219 ? -1.225 -11.122 10.720 1.00 90.38 219 ALA A O 1
ATOM 1647 N N . VAL A 1 220 ? -2.606 -11.979 9.173 1.00 91.38 220 VAL A N 1
ATOM 1648 C CA . VAL A 1 220 ? -2.823 -13.264 9.855 1.00 91.38 220 VAL A CA 1
ATOM 1649 C C . VAL A 1 220 ? -2.313 -14.405 8.993 1.00 91.38 220 VAL A C 1
ATOM 1651 O O . VAL A 1 220 ? -2.385 -14.309 7.775 1.00 91.38 220 VAL A O 1
ATOM 1654 N N . ILE A 1 221 ? -1.821 -15.476 9.608 1.00 87.19 221 ILE A N 1
ATOM 1655 C CA . ILE A 1 221 ? -1.340 -16.681 8.922 1.00 87.19 221 ILE A CA 1
ATOM 1656 C C . ILE A 1 221 ? -2.424 -17.763 9.060 1.00 87.19 221 ILE A C 1
ATOM 1658 O O . ILE A 1 221 ? -2.562 -18.334 10.150 1.00 87.19 221 ILE A O 1
ATOM 1662 N N . PRO A 1 222 ? -3.228 -18.035 8.014 1.00 85.38 222 PRO A N 1
ATOM 1663 C CA . PRO A 1 222 ? -4.283 -19.048 8.066 1.00 85.38 222 PRO A CA 1
ATOM 1664 C C . PRO A 1 222 ? -3.730 -20.442 8.399 1.00 85.38 222 PRO A C 1
ATOM 1666 O O . PRO A 1 222 ? -2.612 -20.778 8.011 1.00 85.38 222 PRO A O 1
ATOM 1669 N N . GLY A 1 223 ? -4.506 -21.270 9.102 1.00 80.94 223 GLY A N 1
ATOM 1670 C CA . GLY A 1 223 ? -4.078 -22.616 9.513 1.00 80.94 223 GLY A CA 1
ATOM 1671 C C . GLY A 1 223 ? -3.292 -22.659 10.830 1.00 80.94 223 GLY A C 1
ATOM 1672 O O . GLY A 1 223 ? -2.828 -23.726 11.233 1.00 80.94 223 GLY A O 1
ATOM 1673 N N . THR A 1 224 ? -3.131 -21.515 11.503 1.00 84.00 224 THR A N 1
ATOM 1674 C CA . THR A 1 224 ? -2.489 -21.396 12.826 1.00 84.00 224 THR A CA 1
ATOM 1675 C C . THR A 1 224 ? -3.492 -21.097 13.945 1.00 84.00 224 THR A C 1
ATOM 1677 O O . THR A 1 224 ? -3.139 -20.517 14.976 1.00 84.00 224 THR A O 1
ATOM 1680 N N . GLU A 1 225 ? -4.762 -21.446 13.737 1.00 87.75 225 GLU A N 1
ATOM 1681 C CA . GLU A 1 225 ? -5.835 -21.161 14.679 1.00 87.75 225 GLU A CA 1
ATOM 1682 C C . GLU A 1 225 ? -5.644 -21.917 16.000 1.00 87.75 225 GLU A C 1
ATOM 1684 O O . GLU A 1 225 ? -5.259 -23.087 16.044 1.00 87.75 225 GLU A O 1
ATOM 1689 N N . THR A 1 226 ? -5.933 -21.235 17.103 1.00 88.06 226 THR A N 1
ATOM 1690 C CA . THR A 1 226 ? -5.821 -21.762 18.469 1.00 88.06 226 THR A CA 1
ATOM 1691 C C . THR A 1 226 ? -7.063 -21.400 19.275 1.00 88.06 226 THR A C 1
ATOM 1693 O O . THR A 1 226 ? -7.807 -20.487 18.915 1.00 88.06 226 THR A O 1
ATOM 1696 N N . GLU A 1 227 ? -7.312 -22.115 20.375 1.00 87.94 227 GLU A N 1
ATOM 1697 C CA . GLU A 1 227 ? -8.419 -21.771 21.270 1.00 87.94 227 GLU A CA 1
ATOM 1698 C C . GLU A 1 227 ? -8.243 -20.357 21.838 1.00 87.94 227 GLU A C 1
ATOM 1700 O O . GLU A 1 227 ? -7.180 -19.995 22.350 1.00 87.94 227 GLU A O 1
ATOM 1705 N N . ILE A 1 228 ? -9.306 -19.552 21.762 1.00 90.19 228 ILE A N 1
ATOM 1706 C CA . ILE A 1 228 ? -9.313 -18.197 22.309 1.00 90.19 228 ILE A CA 1
ATOM 1707 C C . ILE A 1 228 ? -9.480 -18.302 23.836 1.00 90.19 228 ILE A C 1
ATOM 1709 O O . ILE A 1 228 ? -10.529 -18.758 24.299 1.00 90.19 228 ILE A O 1
ATOM 1713 N N . PRO A 1 229 ? -8.499 -17.864 24.650 1.00 86.38 229 PRO A N 1
ATOM 1714 C CA . PRO A 1 229 ? -8.636 -17.880 26.104 1.00 86.38 229 PRO A CA 1
ATOM 1715 C C . PRO A 1 229 ? -9.777 -16.950 26.543 1.00 86.38 229 PRO A C 1
ATOM 1717 O O . PRO A 1 229 ? -9.989 -15.927 25.897 1.00 86.38 229 PRO A O 1
ATOM 1720 N N . PRO A 1 230 ? -10.494 -17.212 27.648 1.00 85.50 230 PRO A N 1
ATOM 1721 C CA . PRO A 1 230 ? -11.570 -16.329 28.092 1.00 85.50 230 PRO A CA 1
ATOM 1722 C C . PRO A 1 230 ? -11.048 -14.909 28.363 1.00 85.50 230 PRO A C 1
ATOM 1724 O O . PRO A 1 230 ? -9.942 -14.721 28.876 1.00 85.50 230 PRO A O 1
ATOM 1727 N N . PHE A 1 231 ? -11.844 -13.906 28.002 1.00 85.25 231 PHE A N 1
ATOM 1728 C CA . PHE A 1 231 ? -11.573 -12.499 28.285 1.00 85.25 231 PHE A CA 1
ATOM 1729 C C . PHE A 1 231 ? -12.516 -12.000 29.379 1.00 85.25 231 PHE A C 1
ATOM 1731 O O . PHE A 1 231 ? -13.677 -12.399 29.415 1.00 85.25 231 PHE A O 1
ATOM 1738 N N . GLN A 1 232 ? -12.013 -11.127 30.250 1.00 79.81 232 GLN A N 1
ATOM 1739 C CA . GLN A 1 232 ? -12.810 -10.426 31.254 1.00 79.81 232 GLN A CA 1
ATOM 1740 C C . GLN A 1 232 ? -12.437 -8.951 31.248 1.00 79.81 232 GLN A C 1
ATOM 1742 O O . GLN A 1 232 ? -11.249 -8.618 31.216 1.00 79.81 232 GLN A O 1
ATOM 1747 N N . THR A 1 233 ? -13.437 -8.073 31.296 1.00 79.69 233 THR A N 1
ATOM 1748 C CA . THR A 1 233 ? -13.188 -6.633 31.440 1.00 79.69 233 THR A CA 1
ATOM 1749 C C . THR A 1 233 ? -12.651 -6.311 32.839 1.00 79.69 233 THR A C 1
ATOM 1751 O O . THR A 1 233 ? -12.897 -7.031 33.811 1.00 79.69 233 THR A O 1
ATOM 1754 N N . THR A 1 234 ? -11.948 -5.187 32.985 1.00 78.75 234 THR A N 1
ATOM 1755 C CA . THR A 1 234 ? -11.477 -4.680 34.285 1.00 78.75 234 THR A CA 1
ATOM 1756 C C . THR A 1 234 ? -12.646 -4.538 35.261 1.00 78.75 234 THR A C 1
ATOM 1758 O O . THR A 1 234 ? -12.513 -4.794 36.458 1.00 78.75 234 THR A O 1
ATOM 1761 N N . ARG A 1 235 ? -13.821 -4.170 34.740 1.00 72.56 235 ARG A N 1
ATOM 1762 C CA . ARG A 1 235 ? -15.037 -3.976 35.525 1.00 72.56 235 ARG A CA 1
ATOM 1763 C C . ARG A 1 235 ? -15.666 -5.293 35.984 1.00 72.56 235 ARG A C 1
ATOM 1765 O O . ARG A 1 235 ? -16.046 -5.377 37.147 1.00 72.56 235 ARG A O 1
ATOM 1772 N N . GLU A 1 236 ? -15.730 -6.304 35.119 1.00 76.12 236 GLU A N 1
ATOM 1773 C CA . GLU A 1 236 ? -16.149 -7.671 35.481 1.00 76.12 236 GLU A CA 1
ATOM 1774 C C . GLU A 1 236 ? -15.225 -8.272 36.539 1.00 76.12 236 GLU A C 1
ATOM 1776 O O . GLU A 1 236 ? -15.681 -8.835 37.536 1.00 76.12 236 GLU A O 1
ATOM 1781 N N . LYS A 1 237 ? -13.910 -8.105 36.358 1.00 79.75 237 LYS A N 1
ATOM 1782 C CA . LYS A 1 237 ? -12.915 -8.569 37.324 1.00 79.75 237 LYS A CA 1
ATOM 1783 C C . LYS A 1 237 ? -13.127 -7.914 38.692 1.00 79.75 237 LYS A C 1
ATOM 1785 O O . LYS A 1 237 ? -13.193 -8.620 39.695 1.00 79.75 237 LYS A O 1
ATOM 1790 N N . ALA A 1 238 ? -13.321 -6.594 38.727 1.00 76.75 238 ALA A N 1
ATOM 1791 C CA . ALA A 1 238 ? -13.598 -5.858 39.960 1.00 76.75 238 ALA A CA 1
ATOM 1792 C C . ALA A 1 238 ? -14.936 -6.260 40.611 1.00 76.75 238 ALA A C 1
ATOM 1794 O O . ALA A 1 238 ? -15.010 -6.397 41.833 1.00 76.75 238 ALA A O 1
ATOM 1795 N N . ALA A 1 239 ? -15.985 -6.499 39.815 1.00 76.50 239 ALA A N 1
ATOM 1796 C CA . ALA A 1 239 ? -17.268 -6.989 40.316 1.00 76.50 239 ALA A CA 1
ATOM 1797 C C . ALA A 1 239 ? -17.110 -8.368 40.976 1.00 76.50 239 ALA A C 1
ATOM 1799 O O . ALA A 1 239 ? -17.518 -8.553 42.125 1.00 76.50 239 ALA A O 1
ATOM 1800 N N . LYS A 1 240 ? -16.425 -9.301 40.302 1.00 78.50 240 LYS A N 1
ATOM 1801 C CA . LYS A 1 240 ? -16.142 -10.643 40.823 1.00 78.50 240 LYS A CA 1
ATOM 1802 C C . LYS A 1 240 ? -15.308 -10.608 42.106 1.00 78.50 240 LYS A C 1
ATOM 1804 O O . LYS A 1 240 ? -15.623 -11.328 43.048 1.00 78.50 240 LYS A O 1
ATOM 1809 N N . GLU A 1 241 ? -14.286 -9.756 42.167 1.00 82.00 241 GLU A N 1
ATOM 1810 C CA . GLU A 1 241 ? -13.463 -9.555 43.370 1.00 82.00 241 GLU A CA 1
ATOM 1811 C C . GLU A 1 241 ? -14.260 -8.933 44.531 1.00 82.00 241 GLU A C 1
ATOM 1813 O O . GLU A 1 241 ? -13.986 -9.228 45.693 1.00 82.00 241 GLU A O 1
ATOM 1818 N N . SER A 1 242 ? -15.280 -8.118 44.237 1.00 76.31 242 SER A N 1
ATOM 1819 C CA . SER A 1 242 ? -16.143 -7.507 45.257 1.00 76.31 242 SER A CA 1
ATOM 1820 C C . SER A 1 242 ? -17.177 -8.465 45.867 1.00 76.31 242 SER A C 1
ATOM 1822 O O . SER A 1 242 ? -17.717 -8.173 46.937 1.00 76.31 242 SER A O 1
ATOM 1824 N N . GLY A 1 243 ? -17.471 -9.590 45.199 1.00 78.69 243 GLY A N 1
ATOM 1825 C CA . GLY A 1 243 ? -18.491 -10.560 45.615 1.00 78.69 243 GLY A CA 1
ATOM 1826 C C . GLY A 1 243 ? -19.938 -10.055 45.518 1.00 78.69 243 GLY A C 1
ATOM 1827 O O . GLY A 1 243 ? -20.835 -10.672 46.088 1.00 78.69 243 GLY A O 1
ATOM 1828 N N . LEU A 1 244 ? -20.173 -8.927 44.839 1.00 80.69 244 LEU A N 1
ATOM 1829 C CA . LEU A 1 244 ? -21.499 -8.343 44.628 1.00 80.69 244 LEU A CA 1
ATOM 1830 C C . LEU A 1 244 ? -22.081 -8.753 43.265 1.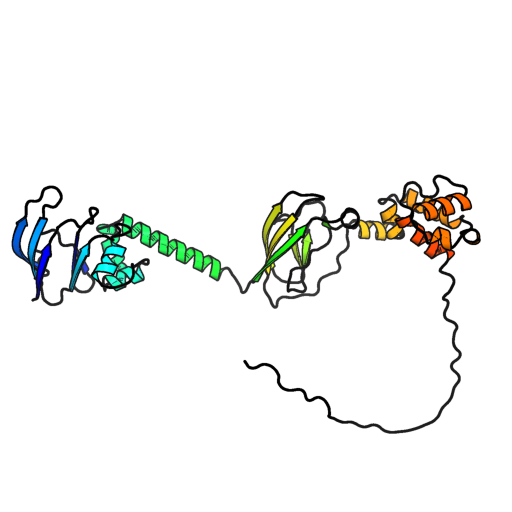00 80.69 244 LEU A C 1
ATOM 1832 O O . LEU A 1 244 ? -21.312 -9.011 42.337 1.00 80.69 244 LEU A O 1
ATOM 1836 N N . PRO A 1 245 ? -23.421 -8.758 43.103 1.00 79.38 245 PRO A N 1
ATOM 1837 C CA . PRO A 1 245 ? -24.045 -8.964 41.801 1.00 79.38 245 PRO A CA 1
ATOM 1838 C C . PRO A 1 245 ? -23.526 -7.954 40.774 1.00 79.38 245 PRO A C 1
ATOM 1840 O O . PRO A 1 245 ? -23.554 -6.742 41.006 1.00 79.38 245 PRO A O 1
ATOM 1843 N N . GLU A 1 246 ? -23.069 -8.461 39.631 1.00 75.50 246 GLU A N 1
ATOM 1844 C CA . GLU A 1 246 ? -22.455 -7.673 38.560 1.00 75.50 246 GLU A CA 1
ATOM 1845 C C . GLU A 1 246 ? -23.388 -6.556 38.063 1.00 75.50 246 GLU A C 1
ATOM 1847 O O . GLU A 1 246 ? -22.976 -5.401 37.942 1.00 75.50 246 GLU A O 1
ATOM 1852 N N . SER A 1 247 ? -24.679 -6.864 37.899 1.00 76.00 247 SER A N 1
ATOM 1853 C CA . SER A 1 247 ? -25.723 -5.906 37.509 1.00 76.00 247 SER A CA 1
ATOM 1854 C C . SER A 1 247 ? -25.802 -4.695 38.448 1.00 76.00 247 SER A C 1
ATOM 1856 O O . SER A 1 247 ? -25.824 -3.551 37.988 1.00 76.00 247 SER A O 1
ATOM 1858 N N . LEU A 1 248 ? -25.764 -4.920 39.766 1.00 79.56 248 LEU A N 1
ATOM 1859 C CA . LEU A 1 248 ? -25.791 -3.851 40.766 1.00 79.56 248 LEU A CA 1
ATOM 1860 C C . LEU A 1 248 ? -24.460 -3.104 40.836 1.00 79.56 248 LEU A C 1
ATOM 1862 O O . LEU A 1 248 ? -24.448 -1.874 40.890 1.00 79.56 248 LEU A O 1
ATOM 1866 N N . TYR A 1 249 ? -23.335 -3.821 40.789 1.00 80.00 249 TYR A N 1
ATOM 1867 C CA . TYR A 1 249 ? -22.015 -3.194 40.742 1.00 80.00 249 TYR A CA 1
ATOM 1868 C C . TYR A 1 249 ? -21.908 -2.232 39.547 1.00 80.00 249 TYR A C 1
ATOM 1870 O O . TYR A 1 249 ? -21.356 -1.131 39.659 1.00 80.00 249 TYR A O 1
ATOM 1878 N N . HIS A 1 250 ? -22.509 -2.592 38.410 1.00 75.56 250 HIS A N 1
ATOM 1879 C CA . HIS A 1 250 ? -22.588 -1.720 37.248 1.00 75.56 250 HIS A CA 1
ATOM 1880 C C . HIS A 1 250 ? -23.519 -0.520 37.443 1.00 75.56 250 HIS A C 1
ATOM 1882 O O . HIS A 1 250 ? -23.098 0.610 37.166 1.00 75.56 250 HIS A O 1
ATOM 1888 N N . ALA A 1 251 ? -24.735 -0.737 37.943 1.00 80.44 251 ALA A N 1
ATOM 1889 C CA . ALA A 1 251 ? -25.724 0.323 38.138 1.00 80.44 251 ALA A CA 1
ATOM 1890 C C . ALA A 1 251 ? -25.255 1.407 39.128 1.00 80.44 251 ALA A C 1
ATOM 1892 O O . ALA A 1 251 ? -25.529 2.591 38.945 1.00 80.44 251 ALA A O 1
ATOM 1893 N N . PHE A 1 252 ? -24.473 1.020 40.140 1.00 82.38 252 PHE A N 1
ATOM 1894 C CA . PHE A 1 252 ? -23.908 1.925 41.148 1.00 82.38 252 PHE A CA 1
ATOM 1895 C C . PHE A 1 252 ? -22.486 2.410 40.830 1.00 82.38 252 PHE A C 1
ATOM 1897 O O . PHE A 1 252 ? -21.795 2.939 41.703 1.00 82.38 252 PHE A O 1
ATOM 1904 N N . ASN A 1 253 ? -22.027 2.238 39.588 1.00 75.62 253 ASN A N 1
ATOM 1905 C CA . ASN A 1 253 ? -20.708 2.681 39.129 1.00 75.62 253 ASN A CA 1
ATOM 1906 C C . ASN A 1 253 ? -19.533 2.180 40.001 1.00 75.62 253 ASN A C 1
ATOM 1908 O O . ASN A 1 253 ? -18.561 2.898 40.219 1.00 75.62 253 ASN A O 1
ATOM 1912 N N . GLY A 1 254 ? -19.639 0.956 40.523 1.00 73.69 254 GLY A N 1
ATOM 1913 C CA . GLY A 1 254 ? -18.629 0.325 41.374 1.00 73.69 254 GLY A CA 1
ATOM 1914 C C . GLY A 1 254 ? -18.618 0.781 42.837 1.00 73.69 254 GLY A C 1
ATOM 1915 O O . GLY A 1 254 ? -17.735 0.373 43.591 1.00 73.69 254 GLY A O 1
ATOM 1916 N N . ASN A 1 255 ? -19.584 1.598 43.276 1.00 81.56 255 ASN A N 1
ATOM 1917 C CA . ASN A 1 255 ? -19.696 2.002 44.677 1.00 81.56 255 ASN A CA 1
ATOM 1918 C C . ASN A 1 255 ? -20.264 0.857 45.536 1.00 81.56 255 ASN A C 1
ATOM 1920 O O . ASN A 1 255 ? -21.475 0.710 45.695 1.00 81.56 255 ASN A O 1
ATOM 1924 N N . VAL A 1 256 ? -19.361 0.060 46.106 1.00 82.00 256 VAL A N 1
ATOM 1925 C CA . VAL A 1 256 ? -19.665 -1.114 46.942 1.00 82.00 256 VAL A CA 1
ATOM 1926 C C . VAL A 1 256 ? -20.561 -0.767 48.137 1.00 82.00 256 VAL A C 1
ATOM 1928 O O . VAL A 1 256 ? -21.427 -1.563 48.496 1.00 82.00 256 VAL A O 1
ATOM 1931 N N . GLU A 1 257 ? -20.382 0.404 48.755 1.00 84.12 257 GLU A N 1
ATOM 1932 C CA . GLU A 1 257 ? -21.185 0.832 49.909 1.00 84.12 257 GLU A CA 1
ATOM 1933 C C . GLU A 1 257 ? -22.637 1.085 49.504 1.00 84.12 257 GLU A C 1
ATOM 1935 O O . GLU A 1 257 ? -23.547 0.538 50.126 1.00 84.12 257 GLU A O 1
ATOM 1940 N N . ARG A 1 258 ? -22.851 1.812 48.401 1.00 85.25 258 ARG A N 1
ATOM 1941 C CA . ARG A 1 258 ? -24.193 2.062 47.859 1.00 85.25 258 ARG A CA 1
ATOM 1942 C C . ARG A 1 258 ? -24.885 0.793 47.386 1.00 85.25 258 ARG A C 1
ATOM 1944 O O . ARG A 1 258 ? -26.082 0.652 47.605 1.00 85.25 258 ARG A O 1
ATOM 1951 N N . VAL A 1 259 ? -24.150 -0.149 46.789 1.00 84.50 259 VAL A N 1
ATOM 1952 C CA . VAL A 1 259 ? -24.720 -1.455 46.417 1.00 84.50 259 VAL A CA 1
ATOM 1953 C C . VAL A 1 259 ? -25.214 -2.193 47.660 1.00 84.50 259 VAL A C 1
ATOM 1955 O O . VAL A 1 259 ? -26.342 -2.680 47.675 1.00 84.50 259 VAL A O 1
ATOM 1958 N N . LYS A 1 260 ? -24.402 -2.254 48.722 1.00 85.25 260 LYS A N 1
ATOM 1959 C CA . LYS A 1 260 ? -24.785 -2.915 49.979 1.00 85.25 260 LYS A CA 1
ATOM 1960 C C . LYS A 1 260 ? -25.968 -2.221 50.651 1.00 85.25 260 LYS A C 1
ATOM 1962 O O . LYS A 1 260 ? -26.861 -2.899 51.154 1.00 85.25 260 LYS A O 1
ATOM 1967 N N . GLU A 1 261 ? -25.992 -0.891 50.639 1.00 87.44 261 GLU A N 1
ATOM 1968 C CA . GLU A 1 261 ? -27.108 -0.103 51.160 1.00 87.44 261 GLU A CA 1
ATOM 1969 C C . GLU A 1 261 ? -28.392 -0.373 50.368 1.00 87.44 261 GLU A C 1
ATOM 1971 O O . GLU A 1 261 ? -29.426 -0.671 50.964 1.00 87.44 261 GLU A O 1
ATOM 1976 N N . PHE A 1 262 ? -28.319 -0.380 49.036 1.00 87.50 262 PHE A N 1
ATOM 1977 C CA . PHE A 1 262 ? -29.442 -0.736 48.176 1.00 87.50 262 PHE A CA 1
ATOM 1978 C C . PHE A 1 262 ? -29.934 -2.162 48.444 1.00 87.50 262 PHE A C 1
ATOM 1980 O O . PHE A 1 262 ? -31.122 -2.360 48.676 1.00 87.50 262 PHE A O 1
ATOM 1987 N N . MET A 1 263 ? -29.042 -3.156 48.505 1.00 85.56 263 MET A N 1
ATOM 1988 C CA . MET A 1 263 ? -29.413 -4.538 48.840 1.00 85.56 263 MET A CA 1
ATOM 1989 C C . MET A 1 263 ? -30.107 -4.627 50.209 1.00 85.56 263 MET A C 1
ATOM 1991 O O . MET A 1 263 ? -31.077 -5.370 50.358 1.00 85.56 263 MET A O 1
ATOM 1995 N N . ALA A 1 264 ? -29.666 -3.841 51.196 1.00 86.56 264 ALA A N 1
ATOM 1996 C CA . ALA A 1 264 ? -30.307 -3.767 52.506 1.00 86.56 264 ALA A CA 1
ATOM 1997 C C . ALA A 1 264 ? -31.688 -3.086 52.461 1.00 86.56 264 ALA A C 1
ATOM 1999 O O . ALA A 1 264 ? -32.588 -3.503 53.193 1.00 86.56 264 ALA A O 1
ATOM 2000 N N . LYS A 1 265 ? -31.879 -2.066 51.610 1.00 87.00 265 LYS A N 1
ATOM 2001 C CA . LYS A 1 265 ? -33.194 -1.451 51.352 1.00 87.00 265 LYS A CA 1
ATOM 2002 C C . LYS A 1 265 ? -34.139 -2.443 50.667 1.00 87.00 265 LYS A C 1
ATOM 2004 O O . LYS A 1 265 ? -35.276 -2.591 51.105 1.00 87.00 265 LYS A O 1
ATOM 2009 N N . VAL A 1 266 ? -33.654 -3.190 49.671 1.00 85.94 266 VAL A N 1
ATOM 2010 C CA . VAL A 1 266 ? -34.420 -4.241 48.978 1.00 85.94 266 VAL A CA 1
ATOM 2011 C C . VAL A 1 266 ? -34.831 -5.359 49.933 1.00 85.94 266 VAL A C 1
ATOM 2013 O O . VAL A 1 266 ? -35.980 -5.779 49.893 1.00 85.94 266 VAL A O 1
ATOM 2016 N N . ALA A 1 267 ? -33.955 -5.800 50.839 1.00 84.38 267 ALA A N 1
ATOM 2017 C CA . ALA A 1 267 ? -34.291 -6.831 51.825 1.00 84.38 267 ALA A CA 1
ATOM 2018 C C . ALA A 1 267 ? -35.398 -6.410 52.815 1.00 84.38 267 ALA A C 1
ATOM 2020 O O . ALA A 1 267 ? -36.072 -7.265 53.381 1.00 84.38 267 ALA A O 1
ATOM 2021 N N . LYS A 1 268 ? -35.583 -5.102 53.038 1.00 85.19 268 LYS A N 1
ATOM 2022 C CA . LYS A 1 268 ? -36.633 -4.541 53.908 1.00 85.19 268 LYS A CA 1
ATOM 2023 C C . LYS A 1 268 ? -37.916 -4.182 53.156 1.00 85.19 268 LYS A C 1
ATOM 2025 O O . LYS A 1 268 ? -38.893 -3.795 53.794 1.00 85.19 268 LYS A O 1
ATOM 2030 N N . LEU A 1 269 ? -37.900 -4.252 51.825 1.00 85.75 269 LEU A N 1
ATOM 2031 C CA . LEU A 1 269 ? -39.042 -3.911 50.989 1.00 85.75 269 LEU A CA 1
ATOM 2032 C C . LEU A 1 269 ? -40.135 -4.973 51.140 1.00 85.75 269 LEU A C 1
ATOM 2034 O O . LEU A 1 269 ? -39.874 -6.166 51.010 1.00 85.75 269 LEU A O 1
ATOM 2038 N N . ASP A 1 270 ? -41.366 -4.527 51.371 1.00 81.50 270 ASP A N 1
ATOM 2039 C CA . ASP A 1 270 ? -42.538 -5.399 51.415 1.00 81.50 270 ASP A CA 1
ATOM 2040 C C . ASP A 1 270 ? -43.046 -5.664 49.991 1.00 81.50 270 ASP A C 1
ATOM 2042 O O . ASP A 1 270 ? -43.922 -4.966 49.476 1.00 81.50 270 ASP A O 1
ATOM 2046 N N . ALA A 1 271 ? -42.440 -6.649 49.327 1.00 77.94 271 ALA A N 1
ATOM 2047 C CA . ALA A 1 271 ? -42.702 -6.937 47.921 1.00 77.94 271 ALA A CA 1
ATOM 2048 C C . ALA A 1 271 ? -44.143 -7.387 47.631 1.00 77.94 271 ALA A C 1
ATOM 2050 O O . ALA A 1 271 ? -44.609 -7.215 46.511 1.00 77.94 271 ALA A O 1
ATOM 2051 N N . GLN A 1 272 ? -44.888 -7.872 48.632 1.00 76.62 272 GLN A N 1
ATOM 2052 C CA . GLN A 1 272 ? -46.296 -8.266 48.473 1.00 76.62 272 GLN A CA 1
ATOM 2053 C C . GLN A 1 272 ? -47.233 -7.075 48.226 1.00 76.62 272 GLN A C 1
ATOM 2055 O O . GLN A 1 272 ? -48.375 -7.256 47.811 1.00 76.62 272 GLN A O 1
ATOM 2060 N N . LYS A 1 273 ? -46.773 -5.852 48.511 1.00 79.75 273 LYS A N 1
ATOM 2061 C CA . LYS A 1 273 ? -47.523 -4.611 48.275 1.00 79.75 273 LYS A CA 1
ATOM 2062 C C . LYS A 1 273 ? -47.194 -3.944 46.943 1.00 79.75 273 LYS A C 1
ATOM 2064 O O . LYS A 1 273 ? -47.783 -2.893 46.662 1.00 79.75 273 LYS A O 1
ATOM 2069 N N . LEU A 1 274 ? -46.245 -4.501 46.188 1.00 81.62 274 LEU A N 1
ATOM 2070 C CA . LEU A 1 274 ? -45.920 -4.038 44.845 1.00 81.62 274 LEU A CA 1
ATOM 2071 C C . LEU A 1 274 ? -47.013 -4.499 43.883 1.00 81.62 274 LEU A C 1
ATOM 2073 O O . LEU A 1 274 ? -47.400 -5.663 43.879 1.00 81.62 274 LEU A O 1
ATOM 2077 N N . ASP A 1 275 ? -47.503 -3.574 43.070 1.00 78.44 275 ASP A N 1
ATOM 2078 C CA . ASP A 1 275 ? -48.385 -3.893 41.955 1.00 78.44 275 ASP A CA 1
ATOM 2079 C C . ASP A 1 275 ? -47.563 -4.414 40.761 1.00 78.44 275 ASP A C 1
ATOM 2081 O O . ASP A 1 275 ? -46.720 -3.698 40.214 1.00 78.44 275 ASP A O 1
ATOM 2085 N N . ASP A 1 276 ? -47.811 -5.658 40.340 1.00 75.38 276 ASP A N 1
ATOM 2086 C CA . ASP A 1 276 ? -47.081 -6.320 39.246 1.00 75.38 276 ASP A CA 1
ATOM 2087 C C . ASP A 1 276 ? -47.203 -5.582 37.901 1.00 75.38 276 ASP A C 1
ATOM 2089 O O . ASP A 1 276 ? -46.271 -5.570 37.084 1.00 75.38 276 ASP A O 1
ATOM 2093 N N . HIS A 1 277 ? -48.347 -4.942 37.643 1.00 74.31 277 HIS A N 1
ATOM 2094 C CA . HIS A 1 277 ? -48.580 -4.205 36.407 1.00 74.31 277 HIS A CA 1
ATOM 2095 C C . HIS A 1 277 ? -47.790 -2.892 36.394 1.00 74.31 277 HIS A C 1
ATOM 2097 O O . HIS A 1 277 ? -47.109 -2.582 35.414 1.00 74.31 277 HIS A O 1
ATOM 2103 N N . GLU A 1 278 ? -47.804 -2.142 37.493 1.00 75.50 278 GLU A N 1
ATOM 2104 C CA . GLU A 1 278 ? -47.032 -0.901 37.617 1.00 75.50 278 GLU A CA 1
ATOM 2105 C C . GLU A 1 278 ? -45.521 -1.175 37.717 1.00 75.50 278 GLU A C 1
ATOM 2107 O O . GLU A 1 278 ? -44.709 -0.446 37.134 1.00 75.50 278 GLU A O 1
ATOM 2112 N N . PHE A 1 279 ? -45.125 -2.278 38.360 1.00 72.81 279 PHE A N 1
ATOM 2113 C CA . PHE A 1 279 ? -43.732 -2.711 38.461 1.00 72.81 279 PHE A CA 1
ATOM 2114 C C . PHE A 1 279 ? -43.169 -3.253 37.136 1.00 72.81 279 PHE A C 1
ATOM 2116 O O . PHE A 1 279 ? -41.956 -3.224 36.924 1.00 72.81 279 PHE A O 1
ATOM 2123 N N . SER A 1 280 ? -44.007 -3.682 36.191 1.00 68.94 280 SER A N 1
ATOM 2124 C CA . SER A 1 280 ? -43.570 -4.107 34.851 1.00 68.94 280 SER A CA 1
ATOM 2125 C C . SER A 1 280 ? -43.573 -2.976 33.807 1.00 68.94 280 SER A C 1
ATOM 2127 O O . SER A 1 280 ? -42.923 -3.101 32.765 1.00 68.94 280 SER A O 1
ATOM 2129 N N . CYS A 1 281 ? -44.208 -1.832 34.087 1.00 69.31 281 CYS A N 1
ATOM 2130 C CA . CYS A 1 281 ? -44.480 -0.794 33.087 1.00 69.31 281 CYS A CA 1
ATOM 2131 C C . CYS A 1 281 ? -43.582 0.455 33.179 1.00 69.31 281 CYS A C 1
ATOM 2133 O O . CYS A 1 281 ? -43.979 1.496 33.685 1.00 69.31 281 CYS A O 1
ATOM 2135 N N . GLY A 1 282 ? -42.406 0.427 32.546 1.00 70.06 282 GLY A N 1
ATOM 2136 C CA . GLY A 1 282 ? -41.617 1.636 32.247 1.00 70.06 282 GLY A CA 1
ATOM 2137 C C . GLY A 1 282 ? -40.971 2.344 33.454 1.00 70.06 282 GLY A C 1
ATOM 2138 O O . GLY A 1 282 ? -41.384 2.220 34.603 1.00 70.06 282 GLY A O 1
ATOM 2139 N N . ARG A 1 283 ? -39.911 3.119 33.186 1.00 77.44 283 ARG A N 1
ATOM 2140 C CA . ARG A 1 283 ? -39.012 3.697 34.210 1.00 77.44 283 ARG A CA 1
ATOM 2141 C C . ARG A 1 283 ? -39.730 4.503 35.300 1.00 77.44 283 ARG A C 1
ATOM 2143 O O . ARG A 1 283 ? -39.429 4.339 36.476 1.00 77.44 283 ARG A O 1
ATOM 2150 N N . ALA A 1 284 ? -40.661 5.375 34.907 1.00 80.81 284 ALA A N 1
ATOM 2151 C CA . ALA A 1 284 ? -41.308 6.315 35.824 1.00 80.81 284 ALA A CA 1
ATOM 2152 C C . ALA A 1 284 ? -42.286 5.633 36.790 1.00 80.81 284 ALA A C 1
ATOM 2154 O O . ALA A 1 284 ? -42.282 5.950 37.976 1.00 80.81 284 ALA A O 1
ATOM 2155 N N . ARG A 1 285 ? -43.088 4.677 36.305 1.00 80.50 285 ARG A N 1
ATOM 2156 C CA . ARG A 1 285 ? -44.073 3.971 37.139 1.00 80.50 285 ARG A CA 1
ATOM 2157 C C . ARG A 1 285 ? -43.393 2.971 38.060 1.00 80.50 285 ARG A C 1
ATOM 2159 O O . ARG A 1 285 ? -43.651 2.988 39.255 1.00 80.50 285 ARG A O 1
ATOM 2166 N N . LYS A 1 286 ? -42.407 2.237 37.537 1.00 81.50 286 LYS A N 1
ATOM 2167 C CA . LYS A 1 286 ? -41.537 1.357 38.323 1.00 81.50 286 LYS A CA 1
ATOM 2168 C C . LYS A 1 286 ? -40.855 2.101 39.477 1.00 81.50 286 LYS A C 1
ATOM 2170 O O . LYS A 1 286 ? -40.842 1.612 40.601 1.00 81.50 286 LYS A O 1
ATOM 2175 N N . SER A 1 287 ? -40.333 3.304 39.224 1.00 83.19 287 SER A N 1
ATOM 2176 C CA . SER A 1 287 ? -39.747 4.137 40.279 1.00 83.19 287 SER A CA 1
ATOM 2177 C C . SER A 1 287 ? -40.788 4.607 41.295 1.00 83.19 287 SER A C 1
ATOM 2179 O O . SER A 1 287 ? -40.545 4.515 42.494 1.00 83.19 287 SER A O 1
ATOM 2181 N N . ALA A 1 288 ? -41.930 5.120 40.827 1.00 82.38 288 ALA A N 1
ATOM 2182 C CA . ALA A 1 288 ? -42.980 5.646 41.694 1.00 82.38 288 ALA A CA 1
ATOM 2183 C C . ALA A 1 288 ? -43.571 4.562 42.603 1.00 82.38 288 ALA A C 1
ATOM 2185 O O . ALA A 1 288 ? -43.812 4.816 43.778 1.00 82.38 288 ALA A O 1
ATOM 2186 N N . GLU A 1 289 ? -43.744 3.351 42.079 1.00 83.69 289 GLU A N 1
ATOM 2187 C CA . GLU A 1 289 ? -44.311 2.225 42.813 1.00 83.69 289 GLU A CA 1
ATOM 2188 C C . GLU A 1 289 ? -43.372 1.729 43.918 1.00 83.69 289 GLU A C 1
ATOM 2190 O O . GLU A 1 289 ? -43.781 1.569 45.068 1.00 83.69 289 GLU A O 1
ATOM 2195 N N . VAL A 1 290 ? -42.079 1.585 43.614 1.00 82.56 290 VAL A N 1
ATOM 2196 C CA . VAL A 1 290 ? -41.080 1.200 44.621 1.00 82.56 290 VAL A CA 1
ATOM 2197 C C . VAL A 1 290 ? -40.939 2.274 45.704 1.00 82.56 290 VAL A C 1
ATOM 2199 O O . VAL A 1 290 ? -40.851 1.937 46.884 1.00 82.56 290 VAL A O 1
ATOM 2202 N N . ILE A 1 291 ? -40.976 3.562 45.346 1.00 85.94 291 ILE A N 1
ATOM 2203 C CA . ILE A 1 291 ? -40.955 4.668 46.320 1.00 85.94 291 ILE A CA 1
ATOM 2204 C C . ILE A 1 291 ? -42.228 4.658 47.178 1.00 85.94 291 ILE A C 1
ATOM 2206 O O . ILE A 1 291 ? -42.148 4.797 48.396 1.00 85.94 291 ILE A O 1
ATOM 2210 N N . ARG A 1 292 ? -43.402 4.421 46.577 1.00 85.88 292 ARG A N 1
ATOM 2211 C CA . ARG A 1 292 ? -44.687 4.335 47.290 1.00 85.88 292 ARG A CA 1
ATOM 2212 C C . ARG A 1 292 ? -44.686 3.223 48.337 1.00 85.88 292 ARG A C 1
ATOM 2214 O O . ARG A 1 292 ? -45.181 3.436 49.442 1.00 85.88 292 ARG A O 1
ATOM 2221 N N . VAL A 1 293 ? -44.164 2.045 47.991 1.00 83.94 293 VAL A N 1
ATOM 2222 C CA . VAL A 1 293 ? -44.156 0.873 48.883 1.00 83.94 293 VAL A CA 1
ATOM 2223 C C . VAL A 1 293 ? -43.047 0.955 49.932 1.00 83.94 293 VAL A C 1
ATOM 2225 O O . VAL A 1 293 ? -43.276 0.595 51.085 1.00 83.94 293 VAL A O 1
ATOM 2228 N N . SER A 1 294 ? -41.863 1.446 49.563 1.00 84.75 294 SER A N 1
ATOM 2229 C CA . SER A 1 294 ? -40.746 1.610 50.504 1.00 84.75 294 SER A CA 1
ATOM 2230 C C . SER A 1 294 ? -40.914 2.799 51.454 1.00 84.75 294 SER A C 1
ATOM 2232 O O . SER A 1 294 ? -40.381 2.766 52.562 1.00 84.75 294 SER A O 1
ATOM 2234 N N . GLY A 1 295 ? -41.633 3.844 51.031 1.00 82.56 295 GLY A N 1
ATOM 2235 C CA . GLY A 1 295 ? -41.723 5.121 51.741 1.00 82.56 295 GLY A CA 1
ATOM 2236 C C . GLY A 1 295 ? -40.435 5.955 51.695 1.00 82.56 295 GLY A C 1
ATOM 2237 O O . GLY A 1 295 ? -40.324 6.921 52.446 1.00 82.56 295 GLY A O 1
ATOM 2238 N N . ASP A 1 296 ? -39.467 5.585 50.850 1.00 84.31 296 ASP A N 1
ATOM 2239 C CA . ASP A 1 296 ? -38.161 6.237 50.730 1.00 84.31 296 ASP A CA 1
ATOM 2240 C C . ASP A 1 296 ? -38.007 6.881 49.344 1.00 84.31 296 ASP A C 1
ATOM 2242 O O . ASP A 1 296 ? -37.908 6.190 48.328 1.00 84.31 296 ASP A O 1
ATOM 2246 N N . GLU A 1 297 ? -37.975 8.216 49.295 1.00 82.81 297 GLU A N 1
ATOM 2247 C CA . GLU A 1 297 ? -37.797 8.974 48.048 1.00 82.81 297 GLU A CA 1
ATOM 2248 C C . GLU A 1 297 ? -36.420 8.747 47.401 1.00 82.81 297 GLU A C 1
ATOM 2250 O O . GLU A 1 297 ? -36.292 8.884 46.185 1.00 82.81 297 GLU A O 1
ATOM 2255 N N . ASP A 1 298 ? -35.408 8.340 48.179 1.00 85.62 298 ASP A N 1
ATOM 2256 C CA . ASP A 1 298 ? -34.057 8.026 47.695 1.00 85.62 298 ASP A CA 1
ATOM 2257 C C . ASP A 1 298 ? -33.761 6.516 47.760 1.00 85.62 298 ASP A C 1
ATOM 2259 O O . ASP A 1 298 ? -32.628 6.069 47.978 1.00 85.62 298 ASP A O 1
ATOM 2263 N N . PHE A 1 299 ? -34.789 5.684 47.560 1.00 86.25 299 PHE A N 1
ATOM 2264 C CA . PHE A 1 299 ? -34.652 4.225 47.583 1.00 86.25 299 PHE A CA 1
ATOM 2265 C C . PHE A 1 299 ? -33.563 3.717 46.623 1.00 86.25 299 PHE A C 1
ATOM 2267 O O . PHE A 1 299 ? -32.794 2.816 46.956 1.00 86.25 299 PHE A O 1
ATOM 2274 N N . PHE A 1 300 ? -33.470 4.322 45.438 1.00 84.56 300 PHE A N 1
ATOM 2275 C CA . PHE A 1 300 ? -32.544 3.915 44.381 1.00 84.56 300 PHE A CA 1
ATOM 2276 C C . PHE A 1 300 ? -31.127 4.485 44.535 1.00 84.56 300 PHE A C 1
ATOM 2278 O O . PHE A 1 300 ? -30.254 4.113 43.753 1.00 84.56 300 PHE A O 1
ATOM 2285 N N . LEU A 1 301 ? -30.873 5.369 45.513 1.00 85.50 301 LEU A N 1
ATOM 2286 C CA . LEU A 1 301 ? -29.550 5.947 45.806 1.00 85.50 301 LEU A CA 1
ATOM 2287 C C . LEU A 1 301 ? -28.855 6.545 44.561 1.00 85.50 301 LEU A C 1
ATOM 2289 O O . LEU A 1 301 ? -27.633 6.448 44.378 1.00 85.50 301 LEU A O 1
ATOM 2293 N N . GLY A 1 302 ? -29.655 7.142 43.672 1.00 79.12 302 GLY A N 1
ATOM 2294 C CA . GLY A 1 302 ? -29.223 7.722 42.398 1.00 79.12 302 GLY A CA 1
ATOM 2295 C C . GLY A 1 302 ? -28.956 6.739 41.246 1.00 79.12 302 GLY A C 1
ATOM 2296 O O . GLY A 1 302 ? -28.531 7.193 40.183 1.00 79.12 302 GLY A O 1
ATOM 2297 N N . ALA A 1 303 ? -29.186 5.432 41.415 1.00 81.56 303 ALA A N 1
ATOM 2298 C CA . ALA A 1 303 ? -29.112 4.457 40.322 1.00 81.56 303 ALA A CA 1
ATOM 2299 C C . ALA A 1 303 ? -30.370 4.477 39.438 1.00 81.56 303 ALA A C 1
ATOM 2301 O O . ALA A 1 303 ? -31.447 4.900 39.859 1.00 81.56 303 ALA A O 1
ATOM 2302 N N . ASP A 1 304 ? -30.240 4.005 38.195 1.00 80.25 304 ASP A N 1
ATOM 2303 C CA . ASP A 1 304 ? -31.374 3.903 37.277 1.00 80.25 304 ASP A CA 1
ATOM 2304 C C . ASP A 1 304 ? -32.326 2.773 37.712 1.00 80.25 304 ASP A C 1
ATOM 2306 O O . ASP A 1 304 ? -31.897 1.615 37.753 1.00 80.25 304 ASP A O 1
ATOM 2310 N N . PRO A 1 305 ? -33.623 3.049 37.961 1.00 82.38 305 PRO A N 1
ATOM 2311 C CA . PRO A 1 305 ? -34.606 2.020 38.306 1.00 82.38 305 PRO A CA 1
ATOM 2312 C C . PRO A 1 305 ? -34.663 0.859 37.303 1.00 82.38 305 PRO A C 1
ATOM 2314 O O . PRO A 1 305 ? -34.903 -0.284 37.687 1.00 82.38 305 PRO A O 1
ATOM 2317 N N . LEU A 1 306 ? -34.411 1.110 36.013 1.00 80.81 306 LEU A N 1
ATOM 2318 C CA . LEU A 1 306 ? -34.386 0.044 35.008 1.00 80.81 306 LEU A CA 1
ATOM 2319 C C . LEU A 1 306 ? -33.183 -0.895 35.154 1.00 80.81 306 LEU A C 1
ATOM 2321 O O . LEU A 1 306 ? -33.290 -2.058 34.776 1.00 80.81 306 LEU A O 1
ATOM 2325 N N . GLU A 1 307 ? -32.069 -0.412 35.703 1.00 77.88 307 GLU A N 1
ATOM 2326 C CA . GLU A 1 307 ? -30.836 -1.189 35.861 1.00 77.88 307 GLU A CA 1
ATOM 2327 C C . GLU A 1 307 ? -30.824 -2.001 37.168 1.00 77.88 307 GLU A C 1
ATOM 2329 O O . GLU A 1 307 ? -30.165 -3.035 37.226 1.00 77.88 307 GLU A O 1
ATOM 2334 N N . VAL A 1 308 ? -31.578 -1.587 38.199 1.00 82.69 308 VAL A N 1
ATOM 2335 C CA . VAL A 1 308 ? -31.543 -2.228 39.533 1.00 82.69 308 VAL A CA 1
ATOM 2336 C C . VAL A 1 308 ? -32.809 -2.989 39.927 1.00 82.69 308 VAL A C 1
ATOM 2338 O O . VAL A 1 308 ? -32.736 -3.902 40.746 1.00 82.69 308 VAL A O 1
ATOM 2341 N N . CYS A 1 309 ? -33.976 -2.687 39.346 1.00 81.94 309 CYS A N 1
ATOM 2342 C CA . CYS A 1 309 ? -35.212 -3.397 39.702 1.00 81.94 309 CYS A CA 1
ATOM 2343 C C . CYS A 1 309 ? -35.219 -4.875 39.288 1.00 81.94 309 CYS A C 1
ATOM 2345 O O . CYS A 1 309 ? -36.003 -5.636 39.847 1.00 81.94 309 CYS A O 1
ATOM 2347 N N . GLY A 1 310 ? -34.358 -5.293 38.353 1.00 80.19 310 GLY A N 1
ATOM 2348 C CA . GLY A 1 310 ? -34.172 -6.715 38.042 1.00 80.19 310 GLY A CA 1
ATOM 2349 C C . GLY A 1 310 ? -33.754 -7.523 39.275 1.00 80.19 310 GLY A C 1
ATOM 2350 O O . GLY A 1 310 ? -34.270 -8.610 39.495 1.00 80.19 310 GLY A O 1
ATOM 2351 N N . TYR A 1 311 ? -32.929 -6.937 40.147 1.00 82.44 311 TYR A N 1
ATOM 2352 C CA . TYR A 1 311 ? -32.527 -7.565 41.405 1.00 82.44 311 TYR A CA 1
ATOM 2353 C C . TYR A 1 311 ? -33.680 -7.660 42.419 1.00 82.44 311 TYR A C 1
ATOM 2355 O O . TYR A 1 311 ? -33.776 -8.628 43.163 1.00 82.44 311 TYR A O 1
ATOM 2363 N N . ILE A 1 312 ? -34.592 -6.680 42.443 1.00 83.06 312 ILE A N 1
ATOM 2364 C CA . ILE A 1 312 ? -35.792 -6.733 43.300 1.00 83.06 312 ILE A CA 1
ATOM 2365 C C . ILE A 1 312 ? -36.693 -7.894 42.867 1.00 83.06 312 ILE A C 1
ATOM 2367 O O . ILE A 1 312 ? -37.169 -8.643 43.718 1.00 83.06 312 ILE A O 1
ATOM 2371 N N . ALA A 1 313 ? -36.879 -8.056 41.550 1.00 80.62 313 ALA A N 1
ATOM 2372 C CA . ALA A 1 313 ? -37.604 -9.185 40.977 1.00 80.62 313 ALA A CA 1
ATOM 2373 C C . ALA A 1 313 ? -36.951 -10.519 41.381 1.00 80.62 313 ALA A C 1
ATOM 2375 O O . ALA A 1 313 ? -37.616 -11.418 41.884 1.00 80.62 313 ALA A O 1
ATOM 2376 N N . GLU A 1 314 ? -35.628 -10.610 41.235 1.00 81.88 314 GLU A N 1
ATOM 2377 C CA . GLU A 1 314 ? -34.862 -11.814 41.548 1.00 81.88 314 GLU A CA 1
ATOM 2378 C C . GLU A 1 314 ? -34.958 -12.213 43.032 1.00 81.88 314 GLU A C 1
ATOM 2380 O O . GLU A 1 314 ? -35.186 -13.380 43.340 1.00 81.88 314 GLU A O 1
ATOM 2385 N N . VAL A 1 315 ? -34.842 -11.259 43.958 1.00 81.38 315 VAL A N 1
ATOM 2386 C CA . VAL A 1 315 ? -34.852 -11.538 45.406 1.00 81.38 315 VAL A CA 1
ATOM 2387 C C . VAL A 1 315 ? -36.239 -11.915 45.926 1.00 81.38 315 VAL A C 1
ATOM 2389 O O . VAL A 1 315 ? -36.342 -12.772 46.802 1.00 81.38 315 VAL A O 1
ATOM 2392 N N . HIS A 1 316 ? -37.298 -11.280 45.417 1.00 78.19 316 HIS A N 1
ATOM 2393 C CA . HIS A 1 316 ? -38.640 -11.398 46.000 1.00 78.19 316 HIS A CA 1
ATOM 2394 C C . HIS A 1 316 ? -39.613 -12.266 45.203 1.00 78.19 316 HIS A C 1
ATOM 2396 O O . HIS A 1 316 ? -40.564 -12.778 45.785 1.00 78.19 316 HIS A O 1
ATOM 2402 N N . PHE A 1 317 ? -39.377 -12.468 43.905 1.00 72.56 317 PHE A N 1
ATOM 2403 C CA . PHE A 1 317 ? -40.306 -13.173 43.015 1.00 72.56 317 PHE A CA 1
ATOM 2404 C C . PHE A 1 317 ? -39.725 -14.473 42.430 1.00 72.56 317 PHE A C 1
ATOM 2406 O O . PHE A 1 317 ? -40.437 -15.198 41.745 1.00 72.56 317 PHE A O 1
ATOM 2413 N N . SER A 1 318 ? -38.467 -14.834 42.730 1.00 59.06 318 SER A N 1
ATOM 2414 C CA . SER A 1 318 ? -37.862 -16.098 42.251 1.00 59.06 318 SER A CA 1
ATOM 2415 C C . SER A 1 318 ? -38.219 -17.342 43.079 1.00 59.06 318 SER A C 1
ATOM 2417 O O . SER A 1 318 ? -37.657 -18.411 42.844 1.00 59.06 318 SER A O 1
ATOM 2419 N N . GLN A 1 319 ? -39.147 -17.260 44.040 1.00 47.50 319 GLN A N 1
ATOM 2420 C CA . GLN A 1 319 ? -39.667 -18.438 44.751 1.00 47.50 319 GLN A CA 1
ATOM 2421 C C . GLN A 1 319 ? -40.908 -19.021 44.061 1.00 47.50 319 GLN A C 1
ATOM 2423 O O . GLN A 1 319 ? -41.968 -19.119 44.660 1.00 47.50 319 GLN A O 1
ATOM 2428 N N . GLU A 1 320 ? -40.771 -19.447 42.806 1.00 41.34 320 GLU A N 1
ATOM 2429 C CA . GLU A 1 320 ? -41.751 -20.328 42.150 1.00 41.34 320 GLU A CA 1
ATOM 2430 C C . GLU A 1 320 ? -41.060 -21.176 41.065 1.00 41.34 320 GLU A C 1
ATOM 2432 O O . GLU A 1 320 ? -41.302 -21.056 39.871 1.00 41.34 320 GLU A O 1
ATOM 2437 N N . SER A 1 321 ? -40.088 -22.000 41.466 1.00 36.25 321 SER A N 1
ATOM 2438 C CA . SER A 1 321 ? -39.648 -23.180 40.691 1.00 36.25 321 SER A CA 1
ATOM 2439 C C . SER A 1 321 ? -38.673 -24.041 41.502 1.00 36.25 321 SER A C 1
ATOM 2441 O O . SER A 1 321 ? -37.504 -24.208 41.163 1.00 36.25 321 SER A O 1
ATOM 2443 N N . ALA A 1 322 ? -39.161 -24.627 42.596 1.00 27.69 322 ALA A N 1
ATOM 2444 C CA . ALA A 1 322 ? -38.569 -25.869 43.089 1.00 27.69 322 ALA A CA 1
ATOM 2445 C C . ALA A 1 322 ? -39.182 -27.024 42.273 1.00 27.69 322 ALA A C 1
ATOM 2447 O O . ALA A 1 322 ? -40.407 -27.060 42.142 1.00 27.69 322 ALA A O 1
ATOM 2448 N N . PRO A 1 323 ? -38.392 -27.944 41.691 1.00 35.88 323 PRO A N 1
ATOM 2449 C CA . PRO A 1 323 ? -38.952 -29.037 40.911 1.00 35.88 323 PRO A CA 1
ATOM 2450 C C . PRO A 1 323 ? -39.654 -30.013 41.858 1.00 35.88 323 PRO A C 1
ATOM 2452 O O . PRO A 1 323 ? -39.023 -30.588 42.749 1.00 35.88 323 PRO A O 1
ATOM 2455 N N . GLU A 1 324 ? -40.959 -30.204 41.662 1.00 31.81 324 GLU A N 1
ATOM 2456 C CA . GLU A 1 324 ? -41.671 -31.354 42.208 1.00 31.81 324 GLU A CA 1
ATOM 2457 C C . GLU A 1 324 ? -40.962 -32.628 41.743 1.00 31.81 324 GLU A C 1
ATOM 2459 O O . GLU A 1 324 ? -40.787 -32.886 40.550 1.00 31.81 324 GLU A O 1
ATOM 2464 N N . GLN A 1 325 ? -40.527 -33.417 42.720 1.00 33.44 325 GLN A N 1
ATOM 2465 C CA . GLN A 1 325 ? -40.064 -34.777 42.521 1.00 33.44 325 GLN A CA 1
ATOM 2466 C C . GLN A 1 325 ? -41.248 -35.595 41.998 1.00 33.44 325 GLN A C 1
ATOM 2468 O O . GLN A 1 325 ? -42.103 -36.017 42.772 1.00 33.44 325 GLN A O 1
ATOM 2473 N N . GLN A 1 326 ? -41.317 -35.799 40.683 1.00 35.12 326 GLN A N 1
ATOM 2474 C CA . GLN A 1 326 ? -42.228 -36.782 40.114 1.00 35.12 326 GLN A CA 1
ATOM 2475 C C . GLN A 1 326 ? -41.680 -38.182 40.388 1.00 35.12 326 GLN A C 1
ATOM 2477 O O . GLN A 1 326 ? -40.700 -38.643 39.803 1.00 35.12 326 GLN A O 1
ATOM 2482 N N . GLU A 1 327 ? -42.350 -38.806 41.347 1.00 32.31 327 GLU A N 1
ATOM 2483 C CA . GLU A 1 327 ? -42.431 -40.226 41.640 1.00 32.31 327 GLU A CA 1
ATOM 2484 C C . GLU A 1 327 ? -42.489 -41.043 40.334 1.00 32.31 327 GLU A C 1
ATOM 2486 O O . GLU A 1 327 ? -43.449 -40.974 39.563 1.00 32.31 327 GLU A O 1
ATOM 2491 N N . VAL A 1 328 ? -41.419 -41.788 40.051 1.00 33.09 328 VAL A N 1
ATOM 2492 C CA . VAL A 1 328 ? -41.361 -42.706 38.911 1.00 33.09 328 VAL A CA 1
ATOM 2493 C C . VAL A 1 328 ? -42.188 -43.933 39.275 1.00 33.09 328 VAL A C 1
ATOM 2495 O O . VAL A 1 328 ? -41.744 -44.788 40.038 1.00 33.09 328 VAL A O 1
ATOM 2498 N N . VAL A 1 329 ? -43.405 -44.001 38.735 1.00 34.12 329 VAL A N 1
ATOM 2499 C CA . VAL A 1 329 ? -44.212 -45.220 38.731 1.00 34.12 329 VAL A CA 1
ATOM 2500 C C . VAL A 1 329 ? -43.588 -46.209 37.750 1.00 34.12 329 VAL A C 1
ATOM 2502 O O . VAL A 1 329 ? -43.488 -45.973 36.547 1.00 34.12 329 VAL A O 1
ATOM 2505 N N . GLU A 1 330 ? -43.159 -47.316 38.332 1.00 35.47 330 GLU A N 1
ATOM 2506 C CA . GLU A 1 330 ? -42.692 -48.553 37.731 1.00 35.47 330 GLU A CA 1
ATOM 2507 C C . GLU A 1 330 ? -43.759 -49.152 36.797 1.00 35.47 330 GLU A C 1
ATOM 2509 O O . GLU A 1 330 ? -44.884 -49.419 37.216 1.00 35.47 330 GLU A O 1
ATOM 2514 N N . LEU A 1 331 ? -43.408 -49.378 35.528 1.00 36.31 331 LEU A N 1
ATOM 2515 C CA . LEU A 1 331 ? -44.127 -50.286 34.631 1.00 36.31 331 LEU A CA 1
ATOM 2516 C C . LEU A 1 331 ? -43.126 -50.921 33.659 1.00 36.31 331 LEU A C 1
ATOM 2518 O O . LEU A 1 331 ? -42.748 -50.358 32.632 1.00 36.31 331 LEU A O 1
ATOM 2522 N N . GLU A 1 332 ? -42.685 -52.120 34.028 1.00 33.22 332 GLU A N 1
ATOM 2523 C CA . GLU A 1 332 ? -42.037 -53.075 33.137 1.00 33.22 332 GLU A CA 1
ATOM 2524 C C . GLU A 1 332 ? -43.003 -53.511 32.018 1.00 33.22 332 GLU A C 1
ATOM 2526 O O . GLU A 1 332 ? -44.160 -53.842 32.279 1.00 33.22 332 GLU A O 1
ATOM 2531 N N . SER A 1 333 ? -42.525 -53.600 30.772 1.00 32.84 333 SER A N 1
ATOM 2532 C CA . SER A 1 333 ? -42.565 -54.856 29.994 1.00 32.84 333 SER A CA 1
ATOM 2533 C C . SER A 1 333 ? -41.977 -54.717 28.576 1.00 32.84 333 SER A C 1
ATOM 2535 O O . SER A 1 333 ? -42.554 -54.121 27.679 1.00 32.84 333 SER A O 1
ATOM 2537 N N . GLN A 1 334 ? -40.803 -55.340 28.425 1.00 30.98 334 GLN A N 1
ATOM 2538 C CA . GLN A 1 334 ? -40.428 -56.338 27.407 1.00 30.98 334 GLN A CA 1
ATOM 2539 C C . GLN A 1 334 ? -40.457 -56.033 25.891 1.00 30.98 334 GLN A C 1
ATOM 2541 O O . GLN A 1 334 ? -41.510 -56.000 25.267 1.00 30.98 334 GLN A O 1
ATOM 2546 N N . GLY A 1 335 ? -39.237 -56.094 25.320 1.00 30.05 335 GLY A N 1
ATOM 2547 C CA . GLY A 1 335 ? -38.857 -56.781 24.063 1.00 30.05 335 GLY A CA 1
ATOM 2548 C C . GLY A 1 335 ? -39.169 -56.036 22.760 1.00 30.05 335 GLY A C 1
ATOM 2549 O O . GLY A 1 335 ? -40.208 -55.416 22.631 1.00 30.05 335 GLY A O 1
ATOM 2550 N N . THR A 1 336 ? -38.364 -56.039 21.700 1.00 29.23 336 THR A N 1
ATOM 2551 C CA . THR A 1 336 ? -37.124 -56.734 21.321 1.00 29.23 336 THR A CA 1
ATOM 2552 C C . THR A 1 336 ? -36.677 -56.107 19.986 1.00 29.23 336 THR A C 1
ATOM 2554 O O . THR A 1 336 ? -37.518 -55.647 19.219 1.00 29.23 336 THR A O 1
ATOM 2557 N N . ASP A 1 337 ? -35.374 -56.170 19.714 1.00 30.36 337 ASP A N 1
ATOM 2558 C CA . ASP A 1 337 ? -34.723 -56.167 18.393 1.00 30.36 337 ASP A CA 1
ATOM 2559 C C . ASP A 1 337 ? -34.668 -54.886 17.530 1.00 30.36 337 ASP A C 1
ATOM 2561 O O . ASP A 1 337 ? -35.608 -54.462 16.864 1.00 30.36 337 ASP A O 1
ATOM 2565 N N . ALA A 1 338 ? -33.443 -54.361 17.433 1.00 32.78 338 ALA A N 1
ATOM 2566 C CA . ALA A 1 338 ? -32.894 -53.746 16.222 1.00 32.78 338 ALA A CA 1
ATOM 2567 C C . ALA A 1 338 ? -32.371 -54.881 15.292 1.00 32.78 338 ALA A C 1
ATOM 2569 O O . ALA A 1 338 ? -32.092 -55.962 15.817 1.00 32.78 338 ALA A O 1
ATOM 2570 N N . PRO A 1 339 ? -32.151 -54.692 13.965 1.00 42.31 339 PRO A N 1
ATOM 2571 C CA . PRO A 1 339 ? -31.191 -53.691 13.488 1.00 42.31 339 PRO A CA 1
ATOM 2572 C C . PRO A 1 339 ? -31.476 -53.016 12.124 1.00 42.31 339 PRO A C 1
ATOM 2574 O O . PRO A 1 339 ? -32.178 -53.526 11.264 1.00 42.31 339 PRO A O 1
ATOM 2577 N N . ALA A 1 340 ? -30.807 -51.871 11.960 1.00 30.53 340 ALA A N 1
ATOM 2578 C CA . ALA A 1 340 ? -30.131 -51.344 10.768 1.00 30.53 340 ALA A CA 1
ATOM 2579 C C . ALA A 1 340 ? -30.818 -51.317 9.377 1.00 30.53 340 ALA A C 1
ATOM 2581 O O . ALA A 1 340 ? -31.128 -52.335 8.773 1.00 30.53 340 ALA A O 1
ATOM 2582 N N . SER A 1 341 ? -30.731 -50.118 8.782 1.00 29.98 341 SER A N 1
ATOM 2583 C CA . SER A 1 341 ? -30.118 -49.830 7.468 1.00 29.98 341 SER A CA 1
ATOM 2584 C C . SER A 1 341 ? -31.023 -49.163 6.409 1.00 29.98 341 SER A C 1
ATOM 2586 O O . SER A 1 341 ? -31.931 -49.787 5.875 1.00 29.98 341 SER A O 1
ATOM 2588 N N . VAL A 1 342 ? -30.635 -47.919 6.080 1.00 32.53 342 VAL A N 1
ATOM 2589 C CA . VAL A 1 342 ? -30.341 -47.387 4.730 1.00 32.53 342 VAL A CA 1
ATOM 2590 C C . VAL A 1 342 ? -31.507 -46.970 3.804 1.00 32.53 342 VAL A C 1
ATOM 2592 O O . VAL A 1 342 ? -32.402 -47.740 3.485 1.00 32.53 342 VAL A O 1
ATOM 2595 N N . ASP A 1 343 ? -31.355 -45.729 3.317 1.00 30.67 343 ASP A N 1
ATOM 2596 C CA . ASP A 1 343 ? -31.873 -45.088 2.097 1.00 30.67 343 ASP A CA 1
ATOM 2597 C C . ASP A 1 343 ? -33.377 -44.859 1.894 1.00 30.67 343 ASP A C 1
ATOM 2599 O O . ASP A 1 343 ? -34.142 -45.766 1.587 1.00 30.67 343 ASP A O 1
ATOM 2603 N N . ALA A 1 344 ? -33.761 -43.575 1.865 1.00 30.53 344 ALA A N 1
ATOM 2604 C CA . ALA A 1 344 ? -34.341 -42.918 0.683 1.00 30.53 344 ALA A CA 1
ATOM 2605 C C . ALA A 1 344 ? -34.708 -41.452 0.991 1.00 30.53 344 ALA A C 1
ATOM 2607 O O . ALA A 1 344 ? -35.005 -41.117 2.132 1.00 30.53 344 ALA A O 1
ATOM 2608 N N . LEU A 1 345 ? -34.805 -40.641 -0.076 1.00 31.45 345 LEU A N 1
ATOM 2609 C CA . LEU A 1 345 ? -35.259 -39.236 -0.168 1.00 31.45 345 LEU A CA 1
ATOM 2610 C C . LEU A 1 345 ? -34.082 -38.232 -0.117 1.00 31.45 345 LEU A C 1
ATOM 2612 O O . LEU A 1 345 ? -33.387 -38.115 0.875 1.00 31.45 345 LEU A O 1
ATOM 2616 N N . THR A 1 346 ? -33.799 -37.413 -1.133 1.00 36.59 346 THR A N 1
ATOM 2617 C CA . THR A 1 346 ? -34.769 -36.667 -1.941 1.00 36.59 346 THR A CA 1
ATOM 2618 C C . THR A 1 346 ? -34.142 -36.174 -3.250 1.00 36.59 346 THR A C 1
ATOM 2620 O O . THR A 1 346 ? -33.120 -35.495 -3.273 1.00 36.59 346 THR A O 1
ATOM 2623 N N . THR A 1 347 ? -34.826 -36.493 -4.342 1.00 32.91 347 THR A N 1
ATOM 2624 C CA . THR A 1 347 ? -34.790 -35.854 -5.659 1.00 32.91 347 THR A CA 1
ATOM 2625 C C . THR A 1 347 ? -35.107 -34.359 -5.571 1.00 32.91 347 THR A C 1
ATOM 2627 O O . THR A 1 347 ? -36.190 -34.028 -5.109 1.00 32.91 347 THR A O 1
ATOM 2630 N N . LEU A 1 348 ? -34.279 -33.467 -6.131 1.00 34.88 348 LEU A N 1
ATOM 2631 C CA . LEU A 1 348 ? -34.787 -32.372 -6.978 1.00 34.88 348 LEU A CA 1
ATOM 2632 C C . LEU A 1 348 ? -33.665 -31.709 -7.783 1.00 34.88 348 LEU A C 1
ATOM 2634 O O . LEU A 1 348 ? -32.935 -30.833 -7.329 1.00 34.88 348 LEU A O 1
ATOM 2638 N N . ALA A 1 349 ? -33.559 -32.170 -9.024 1.00 34.53 349 ALA A N 1
ATOM 2639 C CA . ALA A 1 349 ? -32.747 -31.582 -10.065 1.00 34.53 349 ALA A CA 1
ATOM 2640 C C . ALA A 1 349 ? -33.440 -30.360 -10.694 1.00 34.53 349 ALA A C 1
ATOM 2642 O O . ALA A 1 349 ? -34.658 -30.322 -10.858 1.00 34.53 349 ALA A O 1
ATOM 2643 N N . ASN A 1 350 ? -32.591 -29.456 -11.181 1.00 34.62 350 ASN A N 1
ATOM 2644 C CA . ASN A 1 350 ? -32.773 -28.634 -12.375 1.00 34.62 350 ASN A CA 1
ATOM 2645 C C . ASN A 1 350 ? -33.860 -27.551 -12.372 1.00 34.62 350 ASN A C 1
ATOM 2647 O O . ASN A 1 350 ? -34.980 -27.742 -12.848 1.00 34.62 350 ASN A O 1
ATOM 2651 N N . LYS A 1 351 ? -33.417 -26.318 -12.110 1.00 32.22 351 LYS A N 1
ATOM 2652 C CA . LYS A 1 351 ? -33.837 -25.172 -12.922 1.00 32.22 351 LYS A CA 1
ATOM 2653 C C . LYS A 1 351 ? -32.718 -24.134 -12.995 1.00 32.22 351 LYS A C 1
ATOM 2655 O O . LYS A 1 351 ? -32.117 -23.828 -11.978 1.00 32.22 351 LYS A O 1
ATOM 2660 N N . PHE A 1 352 ? -32.525 -23.611 -14.206 1.00 36.31 352 PHE A N 1
ATOM 2661 C CA . PHE A 1 352 ? -31.698 -22.470 -14.637 1.00 36.31 352 PHE A CA 1
ATOM 2662 C C . PHE A 1 352 ? -30.496 -22.803 -15.531 1.00 36.31 352 PHE A C 1
ATOM 2664 O O . PHE A 1 352 ? -29.336 -22.775 -15.140 1.00 36.31 352 PHE A O 1
ATOM 2671 N N . LYS A 1 353 ? -30.831 -23.023 -16.808 1.00 37.12 353 LYS A N 1
ATOM 2672 C CA . LYS A 1 353 ? -30.030 -22.607 -17.961 1.00 37.12 353 LYS A CA 1
ATOM 2673 C C . LYS A 1 353 ? -30.914 -21.724 -18.845 1.00 37.12 353 LYS A C 1
ATOM 2675 O O . LYS A 1 353 ? -31.848 -22.236 -19.466 1.00 37.12 353 LYS A O 1
ATOM 2680 N N . LYS A 1 354 ? -30.632 -20.426 -18.874 1.00 43.53 354 LYS A N 1
ATOM 2681 C CA . LYS A 1 354 ? -30.634 -19.589 -20.078 1.00 43.53 354 LYS A CA 1
ATOM 2682 C C . LYS A 1 354 ? -29.889 -18.302 -19.791 1.00 43.53 354 LYS A C 1
ATOM 2684 O O . LYS A 1 354 ? -30.181 -17.712 -18.731 1.00 43.53 354 LYS A O 1
#

Sequence (354 aa):
MTNIEWSDGIGSRGRSPFLLFIRGDEIIPFAGSDISGVVVVRGTDYTKQGKWSHTTYRLQVADGVRHIAGRSGWETGRFVEGLGSAVGCATPDTWADTAKALGVSVPSAMEFLRSSRPKAAEKLDEVEQSLAKLEEVSEQETDSVITTVSFGSPTNAAIRGGYWESPKSIPGYTAEIRKIDPSNSWTEGNIAVVGISGTVLSVKHSSGMHGGYYAISVAVIPGTETEIPPFQTTREKAAKESGLPESLYHAFNGNVERVKEFMAKVAKLDAQKLDDHEFSCGRARKSAEVIRVSGDEDFFLGADPLEVCGYIAEVHFSQESAPEQQEVVELESQGTDAPASVDALTTLANKFKK